Protein AF-A0A662DNX6-F1 (afdb_monomer_lite)

Radius of gyration: 38.2 Å; chains: 1; bounding box: 108×62×76 Å

pLDDT: mean 73.41, std 22.51, range [30.98, 98.0]

Foldseek 3Di:
DDDDDPPPVVVVVVVVVVVVVVVVVVPPDDDDDDDDDDDDDDDDDDDDDDDDDDDDDDDDDDDDDDDDDDDDDDDDDDDDPPPPPPPVVVVVVVVVVVVVVVVVVVVVPPPPDPPVPDLPCLLVVLLVQLLVLLVVLLVLLDLVLLLLLLQLVQCVVDPVSVVSCPPCVVVVVVNVVSLVSSLVSLVVNLVSPPDPLSNVLSVQLNVLSVQLVVLSNQLSNLSNLLVVLVPDPPRDPVSNVVSVVSNVVSNVSNVVSSVSNVVSSVSSVVSD

Secondary structure (DSSP, 8-state):
-----TTSHHHHHHHHHHHHHHHHSSSS----------PPPP------PPPPPPP--------PPP---------------------HHHHHHHHHHHHHHHHHHHHHT-------PPP-THHHHHHHHHHHHHHHHHHHS-HHHHHHHHHHHHHTTSHHHHHHHHHTHHHHHHHHHHHHHHHHHHHHHHHT-SSHHHHHHHHHHHHHHHHHHHHHHHHHHHHHHHHHHHT-TT--HHHHHHHHHHHHHHHHHHHHHHHHHHHHHHHHHTT-

Structure (mmCIF, N/CA/C/O backbone):
data_AF-A0A662DNX6-F1
#
_entry.id   AF-A0A662DNX6-F1
#
loop_
_atom_site.group_PDB
_atom_site.id
_atom_site.type_symbol
_atom_site.label_atom_id
_atom_site.label_alt_id
_atom_site.label_comp_id
_atom_site.label_asym_id
_atom_site.label_entity_id
_atom_site.label_seq_id
_atom_site.pdbx_PDB_ins_code
_atom_site.Cartn_x
_atom_site.Cartn_y
_atom_site.Cartn_z
_atom_site.occupancy
_atom_site.B_iso_or_equiv
_atom_site.auth_seq_id
_atom_site.auth_comp_id
_atom_site.auth_asym_id
_atom_site.auth_atom_id
_atom_site.pdbx_PDB_model_num
ATOM 1 N N . MET A 1 1 ? -51.247 11.953 38.947 1.00 51.44 1 MET A N 1
ATOM 2 C CA . MET A 1 1 ? -50.723 12.991 38.022 1.00 51.44 1 MET A CA 1
ATOM 3 C C . MET A 1 1 ? -49.298 13.292 38.471 1.00 51.44 1 MET A C 1
ATOM 5 O O . MET A 1 1 ? -49.165 13.478 39.673 1.00 51.44 1 MET A O 1
ATOM 9 N N . PRO A 1 2 ? -48.249 13.224 37.620 1.00 49.12 2 PRO A N 1
ATOM 10 C CA . PRO A 1 2 ? -48.164 13.869 36.304 1.00 49.12 2 PRO A CA 1
ATOM 11 C C . PRO A 1 2 ? -47.638 12.978 35.151 1.00 49.12 2 PRO A C 1
ATOM 13 O O . PRO A 1 2 ? -46.884 12.035 35.355 1.00 49.12 2 PRO A O 1
ATOM 16 N N . ALA A 1 3 ? -48.004 13.343 33.919 1.00 50.94 3 ALA A N 1
ATOM 17 C CA . ALA A 1 3 ? -47.359 12.918 32.678 1.00 50.94 3 ALA A CA 1
ATOM 18 C C . ALA A 1 3 ? -47.487 14.058 31.658 1.00 50.94 3 ALA A C 1
ATOM 20 O O . ALA A 1 3 ? -48.606 14.445 31.328 1.00 50.94 3 ALA A O 1
ATOM 21 N N . LYS A 1 4 ? -46.359 14.606 31.186 1.00 52.88 4 LYS A N 1
ATOM 22 C CA . LYS A 1 4 ? -46.223 15.392 29.941 1.00 52.88 4 LYS A CA 1
ATOM 23 C C . LYS A 1 4 ? -44.755 15.803 29.779 1.00 52.88 4 LYS A C 1
ATOM 25 O O . LYS A 1 4 ? -44.345 16.800 30.347 1.00 52.88 4 LYS A O 1
ATOM 30 N N . ASN A 1 5 ? -43.973 15.021 29.029 1.00 52.16 5 ASN A N 1
ATOM 31 C CA . ASN A 1 5 ? -42.742 15.522 28.385 1.00 52.16 5 ASN A CA 1
ATOM 32 C C . ASN A 1 5 ? -42.261 14.715 27.158 1.00 52.16 5 ASN A C 1
ATOM 34 O O . ASN A 1 5 ? -41.344 15.144 26.473 1.00 52.16 5 ASN A O 1
ATOM 38 N N . GLY A 1 6 ? -42.908 13.605 26.782 1.00 50.38 6 GLY A N 1
ATOM 39 C CA . GLY A 1 6 ? -42.425 12.745 25.686 1.00 50.38 6 GLY A CA 1
ATOM 40 C C . GLY A 1 6 ? -42.744 13.183 24.247 1.00 50.38 6 GLY A C 1
ATOM 41 O O . GLY A 1 6 ? -42.459 12.432 23.322 1.00 50.38 6 GLY A O 1
ATOM 42 N N . ARG A 1 7 ? -43.374 14.346 24.011 1.00 49.16 7 ARG A N 1
ATOM 43 C CA . ARG A 1 7 ? -43.875 14.706 22.662 1.00 49.16 7 ARG A CA 1
ATOM 44 C C . ARG A 1 7 ? -42.950 15.632 21.860 1.00 49.16 7 ARG A C 1
ATOM 46 O O . ARG A 1 7 ? -43.091 15.706 20.643 1.00 49.16 7 ARG A O 1
ATOM 53 N N . ASN A 1 8 ? -41.989 16.293 22.507 1.00 47.78 8 ASN A N 1
ATOM 54 C CA . ASN A 1 8 ? -41.118 17.263 21.833 1.00 47.78 8 ASN A CA 1
ATOM 55 C C . ASN A 1 8 ? -39.841 16.631 21.252 1.00 47.78 8 ASN A C 1
ATOM 57 O O . ASN A 1 8 ? -39.354 17.093 20.223 1.00 47.78 8 ASN A O 1
ATOM 61 N N . GLU A 1 9 ? -39.346 15.526 21.815 1.00 47.78 9 GLU A N 1
ATOM 62 C CA . GLU A 1 9 ? -38.113 14.883 21.326 1.00 47.78 9 GLU A CA 1
ATOM 63 C C . GLU A 1 9 ? -38.289 14.150 19.988 1.00 47.78 9 GLU A C 1
ATOM 65 O O . GLU A 1 9 ? -37.361 14.090 19.181 1.00 47.78 9 GLU A O 1
ATOM 70 N N . MET A 1 10 ? -39.492 13.646 19.698 1.00 51.62 10 MET A N 1
ATOM 71 C CA . MET A 1 10 ? -39.753 12.922 18.448 1.00 51.62 10 MET A CA 1
ATOM 72 C C . MET A 1 10 ? -39.789 13.842 17.218 1.00 51.62 10 MET A C 1
ATOM 74 O O . MET A 1 10 ? -39.441 13.413 16.120 1.00 51.62 10 MET A O 1
ATOM 78 N N . ARG A 1 11 ? -40.142 15.125 17.384 1.00 50.12 11 ARG A N 1
ATOM 79 C CA . ARG A 1 11 ? -40.195 16.084 16.266 1.00 50.12 11 ARG A CA 1
ATOM 80 C C . ARG A 1 11 ? -38.812 16.583 15.839 1.00 50.12 11 ARG A C 1
ATOM 82 O O . ARG A 1 11 ? -38.597 16.806 14.653 1.00 50.12 11 ARG A O 1
ATOM 89 N N . ILE A 1 12 ? -37.862 16.679 16.770 1.00 51.66 12 ILE A N 1
ATOM 90 C CA . ILE A 1 12 ? -36.491 17.131 16.479 1.00 51.66 12 ILE A CA 1
ATOM 91 C C . ILE A 1 12 ? -35.714 16.050 15.711 1.00 51.66 12 ILE A C 1
ATOM 93 O O . ILE A 1 12 ? -34.979 16.360 14.776 1.00 51.66 12 ILE A O 1
ATOM 97 N N . ARG A 1 13 ? -35.938 14.766 16.027 1.00 49.72 13 ARG A N 1
ATOM 98 C CA . ARG A 1 13 ? -35.284 13.650 15.322 1.00 49.72 13 ARG A CA 1
ATOM 99 C C . ARG A 1 13 ? -35.817 13.441 13.902 1.00 49.72 13 ARG A C 1
ATOM 101 O O . ARG A 1 13 ? -35.035 13.123 13.015 1.00 49.72 13 ARG A O 1
ATOM 108 N N . ALA A 1 14 ? -37.108 13.684 13.667 1.00 48.62 14 ALA A N 1
ATOM 109 C CA . ALA A 1 14 ? -37.684 13.599 12.325 1.00 48.62 14 ALA A CA 1
ATOM 110 C C . ALA A 1 14 ? -37.188 14.724 11.396 1.00 48.62 14 ALA A C 1
ATOM 112 O O . ALA A 1 14 ? -36.954 14.480 10.220 1.00 48.62 14 ALA A O 1
ATOM 113 N N . MET A 1 15 ? -36.961 15.936 11.918 1.00 43.56 15 MET A N 1
ATOM 114 C CA . MET A 1 15 ? -36.517 17.077 11.105 1.00 43.56 15 MET A CA 1
ATOM 115 C C . MET A 1 15 ? -35.027 16.994 10.712 1.00 43.56 15 MET A C 1
ATOM 117 O O . MET A 1 15 ? -34.660 17.424 9.621 1.00 43.56 15 MET A O 1
ATOM 121 N N . ALA A 1 16 ? -34.177 16.385 11.549 1.00 46.56 16 ALA A N 1
ATOM 122 C CA . ALA A 1 16 ? -32.751 16.197 11.251 1.00 46.56 16 ALA A CA 1
ATOM 123 C C . ALA A 1 16 ? -32.493 15.168 10.132 1.00 46.56 16 ALA A C 1
ATOM 125 O O . ALA A 1 16 ? -31.553 15.322 9.353 1.00 46.56 16 ALA A O 1
ATOM 126 N N . ILE A 1 17 ? -33.349 14.148 10.009 1.00 52.16 17 ILE A N 1
ATOM 127 C CA . ILE A 1 17 ? -33.222 13.106 8.977 1.00 52.16 17 ILE A CA 1
ATOM 128 C C . ILE A 1 17 ? -33.604 13.658 7.592 1.00 52.16 17 ILE A C 1
ATOM 130 O O . ILE A 1 17 ? -32.967 13.320 6.596 1.00 52.16 17 ILE A O 1
ATOM 134 N N . THR A 1 18 ? -34.566 14.581 7.517 1.00 46.00 18 THR A N 1
ATOM 135 C CA . THR A 1 18 ? -34.990 15.184 6.243 1.00 46.00 18 THR A CA 1
ATOM 136 C C . THR A 1 18 ? -33.967 16.183 5.687 1.00 46.00 18 THR A C 1
ATOM 138 O O . THR A 1 18 ? -33.776 16.244 4.475 1.00 46.00 18 THR A O 1
ATOM 141 N N . VAL A 1 19 ? -33.249 16.925 6.541 1.00 48.97 19 VAL A N 1
ATOM 142 C CA . VAL A 1 19 ? -32.205 17.873 6.091 1.00 48.97 19 VAL A CA 1
ATOM 143 C C . VAL A 1 19 ? -30.960 17.141 5.567 1.00 48.97 19 VAL A C 1
ATOM 145 O O . VAL A 1 19 ? -30.361 17.580 4.587 1.00 48.97 19 VAL A O 1
ATOM 148 N N . ALA A 1 20 ? -30.612 15.985 6.142 1.00 47.19 20 ALA A N 1
ATOM 149 C CA . ALA A 1 20 ? -29.501 15.163 5.656 1.00 47.19 20 ALA A CA 1
ATOM 150 C C . ALA A 1 20 ? -29.798 14.493 4.297 1.00 47.19 20 ALA A C 1
ATOM 152 O O . ALA A 1 20 ? -28.897 14.357 3.474 1.00 47.19 20 ALA A O 1
ATOM 153 N N . GLY A 1 21 ? -31.060 14.130 4.028 1.00 42.94 21 GLY A N 1
ATOM 154 C CA . GLY A 1 21 ? -31.471 13.547 2.744 1.00 42.94 21 GLY A CA 1
ATOM 155 C C . GLY A 1 21 ? -31.465 14.542 1.577 1.00 42.94 21 GLY A C 1
ATOM 156 O O . GLY A 1 21 ? -31.108 14.176 0.461 1.00 42.94 21 GLY A O 1
ATOM 157 N N . VAL A 1 22 ? -31.792 15.814 1.832 1.00 45.97 22 VAL A N 1
ATOM 158 C CA . VAL A 1 22 ? -31.799 16.862 0.792 1.00 45.97 22 VAL A CA 1
ATOM 159 C C . VAL A 1 22 ? -30.379 17.334 0.445 1.00 45.97 22 VAL A C 1
ATOM 161 O O . VAL A 1 22 ? -30.118 17.651 -0.713 1.00 45.97 22 VAL A O 1
ATOM 164 N N . LEU A 1 23 ? -29.427 17.299 1.388 1.00 42.59 23 LEU A N 1
ATOM 165 C CA . LEU A 1 23 ? -28.022 17.623 1.092 1.00 42.59 23 LEU A CA 1
ATOM 166 C C . LEU A 1 23 ? -27.292 16.538 0.279 1.00 42.59 23 LEU A C 1
ATOM 168 O O . LEU A 1 23 ? -26.322 16.850 -0.406 1.00 42.59 23 LEU A O 1
ATOM 172 N N . LEU A 1 24 ? -27.754 15.284 0.324 1.00 42.56 24 LEU A N 1
ATOM 173 C CA . LEU A 1 24 ? -27.143 14.160 -0.402 1.00 42.56 24 LEU A CA 1
ATOM 174 C C . LEU A 1 24 ? -27.648 14.013 -1.847 1.00 42.56 24 LEU A C 1
ATOM 176 O O . LEU A 1 24 ? -26.982 13.382 -2.660 1.00 42.56 24 LEU A O 1
ATOM 180 N N . LEU A 1 25 ? -28.780 14.634 -2.188 1.00 43.69 25 LEU A N 1
ATOM 181 C CA . LEU A 1 25 ? -29.308 14.675 -3.558 1.00 43.69 25 LEU A CA 1
ATOM 182 C C . LEU A 1 25 ? -28.851 15.909 -4.356 1.00 43.69 25 LEU A C 1
ATOM 184 O O . LEU A 1 25 ? -29.067 15.960 -5.561 1.00 43.69 25 LEU A O 1
ATOM 188 N N . ALA A 1 26 ? -28.177 16.873 -3.719 1.00 43.31 26 ALA A N 1
ATOM 189 C CA . ALA A 1 26 ? -27.643 18.069 -4.378 1.00 43.31 26 ALA A CA 1
ATOM 190 C C . ALA A 1 26 ? -26.159 17.954 -4.794 1.00 43.31 26 ALA A C 1
ATOM 192 O O . ALA A 1 26 ? -25.635 18.869 -5.422 1.00 43.31 26 ALA A O 1
ATOM 193 N N . SER A 1 27 ? -25.467 16.852 -4.472 1.00 40.75 27 SER A N 1
ATOM 194 C CA . SER A 1 27 ? -24.043 16.645 -4.809 1.00 40.75 27 SER A CA 1
ATOM 195 C C . SER A 1 27 ? -23.796 15.646 -5.949 1.00 40.75 27 SER A C 1
ATOM 197 O O . SER A 1 27 ? -22.646 15.368 -6.285 1.00 40.75 27 SER A O 1
ATOM 199 N N . CYS A 1 28 ? -24.852 15.134 -6.587 1.00 42.66 28 CYS A N 1
ATOM 200 C CA . CYS A 1 28 ? -24.771 14.300 -7.789 1.00 42.66 28 CYS A CA 1
ATOM 201 C C . CYS A 1 28 ? -25.611 14.907 -8.917 1.00 42.66 28 CYS A C 1
ATOM 203 O O . CYS A 1 28 ? -26.719 14.460 -9.192 1.00 42.66 28 CYS A O 1
ATOM 205 N N . GLY A 1 29 ? -25.071 15.937 -9.569 1.00 36.81 29 GLY A N 1
ATOM 206 C CA . GLY A 1 29 ? -25.624 16.453 -10.819 1.00 36.81 29 GLY A CA 1
ATOM 207 C C . GLY A 1 29 ? -25.192 17.879 -11.129 1.00 36.81 29 GLY A C 1
ATOM 208 O O . GLY A 1 29 ? -25.841 18.809 -10.674 1.00 36.81 29 GLY A O 1
ATOM 209 N N . LEU A 1 30 ? -24.104 18.031 -11.888 1.00 36.22 30 LEU A N 1
ATOM 210 C CA . LEU A 1 30 ? -24.014 18.835 -13.120 1.00 36.22 30 LEU A CA 1
ATOM 211 C C . LEU A 1 30 ? -22.550 18.834 -13.585 1.00 36.22 30 LEU A C 1
ATOM 213 O O . LEU A 1 30 ? -21.688 19.473 -12.987 1.00 36.22 30 LEU A O 1
ATOM 217 N N . GLY A 1 31 ? -22.282 18.070 -14.640 1.00 35.53 31 GLY A N 1
ATOM 218 C CA . GLY A 1 31 ? -21.145 18.301 -15.516 1.00 35.53 31 GLY A CA 1
ATOM 219 C C . GLY A 1 31 ? -21.649 19.037 -16.752 1.00 35.53 31 GLY A C 1
ATOM 220 O O . GLY A 1 31 ? -22.455 18.479 -17.490 1.00 35.53 31 GLY A O 1
ATOM 221 N N . ASP A 1 32 ? -21.159 20.255 -16.957 1.00 34.97 32 ASP A N 1
ATOM 222 C CA . ASP A 1 32 ? -20.961 20.853 -18.279 1.00 34.97 32 ASP A CA 1
ATOM 223 C C . ASP A 1 32 ? -19.507 20.478 -18.643 1.00 34.97 32 ASP A C 1
ATOM 225 O O . ASP A 1 32 ? -18.598 20.703 -17.850 1.00 34.97 32 ASP A O 1
ATOM 229 N N . GLY A 1 33 ? -19.185 19.740 -19.701 1.00 34.56 33 GLY A N 1
ATOM 230 C CA . GLY A 1 33 ? -19.600 19.956 -21.074 1.00 34.56 33 GLY A CA 1
ATOM 231 C C . GLY A 1 33 ? -18.440 20.634 -21.803 1.00 34.56 33 GLY A C 1
ATOM 232 O O . GLY A 1 33 ? -18.436 21.852 -21.887 1.00 34.56 33 GLY A O 1
ATOM 233 N N . ASP A 1 34 ? -17.468 19.870 -22.317 1.00 30.98 34 ASP A N 1
ATOM 234 C CA . ASP A 1 34 ? -16.846 20.218 -23.600 1.00 30.98 34 ASP A CA 1
ATOM 235 C C . ASP A 1 34 ? -16.187 19.004 -24.270 1.00 30.98 34 ASP A C 1
ATOM 237 O O . ASP A 1 34 ? -15.620 18.125 -23.617 1.00 30.98 34 ASP A O 1
ATOM 241 N N . GLY A 1 35 ? -16.377 18.919 -25.582 1.00 34.28 35 GLY A N 1
ATOM 242 C CA . GLY A 1 35 ? -16.243 17.703 -26.366 1.00 34.28 35 GLY A CA 1
ATOM 243 C C . GLY A 1 35 ? -14.854 17.437 -26.937 1.00 34.28 35 GLY A C 1
ATOM 244 O O . GLY A 1 35 ? -14.036 18.328 -27.138 1.00 34.28 35 GLY A O 1
ATOM 245 N N . THR A 1 36 ? -14.628 16.174 -27.298 1.00 31.31 36 THR A N 1
ATOM 246 C CA . THR A 1 36 ? -14.001 15.789 -28.575 1.00 31.31 36 THR A CA 1
ATOM 247 C C . THR A 1 36 ? -14.167 14.283 -28.788 1.00 31.31 36 THR A C 1
ATOM 249 O O . THR A 1 36 ? -13.728 13.465 -27.985 1.00 31.31 36 THR A O 1
ATOM 252 N N . LEU A 1 37 ? -14.849 13.920 -29.877 1.00 40.16 37 LEU A N 1
ATOM 253 C CA . LEU A 1 37 ? -14.987 12.548 -30.370 1.00 40.16 37 LEU A CA 1
ATOM 254 C C . LEU A 1 37 ? -13.663 12.068 -30.985 1.00 40.16 37 LEU A C 1
ATOM 256 O O . LEU A 1 37 ? -13.057 12.817 -31.753 1.00 40.16 37 LEU A O 1
ATOM 260 N N . PRO A 1 38 ? -13.312 10.785 -30.814 1.00 37.91 38 PRO A N 1
ATOM 261 C CA . PRO A 1 38 ? -12.643 10.047 -31.870 1.00 37.91 38 PRO A CA 1
ATOM 262 C C . PRO A 1 38 ? -13.543 8.918 -32.386 1.00 37.91 38 PRO A C 1
ATOM 264 O O . PRO A 1 38 ? -14.034 8.070 -31.644 1.00 37.91 38 PRO A O 1
ATOM 267 N N . SER A 1 39 ? -13.748 8.939 -33.699 1.00 39.75 39 SER A N 1
ATOM 268 C CA . SER A 1 39 ? -14.366 7.896 -34.513 1.00 39.75 39 SER A CA 1
ATOM 269 C C . SER A 1 39 ? -13.700 6.531 -34.311 1.00 39.75 39 SER A C 1
ATOM 271 O O . SER A 1 39 ? -12.488 6.407 -34.501 1.00 39.75 39 SER A O 1
ATOM 273 N N . LEU A 1 40 ? -14.498 5.506 -34.001 1.00 37.03 40 LEU A N 1
ATOM 274 C CA . LEU A 1 40 ? -14.102 4.096 -34.068 1.00 37.03 40 LEU A CA 1
ATOM 275 C C . LEU A 1 40 ? -14.536 3.486 -35.413 1.00 37.03 40 LEU A C 1
ATOM 277 O O . LEU A 1 40 ? -15.647 3.773 -35.865 1.00 37.03 40 LEU A O 1
ATOM 281 N N . PRO A 1 41 ? -13.692 2.651 -36.045 1.00 43.56 41 PRO A N 1
ATOM 282 C CA . PRO A 1 41 ? -14.038 1.950 -37.271 1.00 43.56 41 PRO A CA 1
ATOM 283 C C . PRO A 1 41 ? -14.923 0.725 -37.004 1.00 43.56 41 PRO A C 1
ATOM 285 O O . PRO A 1 41 ? -14.857 0.086 -35.954 1.00 43.56 41 PRO A O 1
ATOM 288 N N . GLU A 1 42 ? -15.739 0.423 -38.010 1.00 41.94 42 GLU A N 1
ATOM 289 C CA . GLU A 1 42 ? -16.619 -0.735 -38.145 1.00 41.94 42 GLU A CA 1
ATOM 290 C C . GLU A 1 42 ? -15.877 -2.073 -38.002 1.00 41.94 42 GLU A C 1
ATOM 292 O O . GLU A 1 42 ? -14.757 -2.234 -38.491 1.00 41.94 42 GLU A O 1
ATOM 297 N N . GLY A 1 43 ? -16.548 -3.078 -37.431 1.00 32.53 43 GLY A N 1
ATOM 298 C CA . GLY A 1 43 ? -16.124 -4.464 -37.616 1.00 32.53 43 GLY A CA 1
ATOM 299 C C . GLY A 1 43 ? -16.757 -5.484 -36.674 1.00 32.53 43 GLY A C 1
ATOM 300 O O . GLY A 1 43 ? -16.350 -5.601 -35.526 1.00 32.53 43 GLY A O 1
ATOM 301 N N . GLY A 1 44 ? -17.660 -6.304 -37.218 1.00 33.81 44 GLY A N 1
ATOM 302 C CA . GLY A 1 44 ? -17.754 -7.721 -36.847 1.00 33.81 44 GLY A CA 1
ATOM 303 C C . GLY A 1 44 ? -18.743 -8.094 -35.744 1.00 33.81 44 GLY A C 1
ATOM 304 O O . GLY A 1 44 ? -18.383 -8.268 -34.587 1.00 33.81 44 GLY A O 1
ATOM 305 N N . ILE A 1 45 ? -19.988 -8.332 -36.148 1.00 35.91 45 ILE A N 1
ATOM 306 C CA . ILE A 1 45 ? -20.991 -9.089 -35.393 1.00 35.91 45 ILE A CA 1
ATOM 307 C C . ILE A 1 45 ? -20.642 -10.583 -35.458 1.00 35.91 45 ILE A C 1
ATOM 309 O O . ILE A 1 45 ? -20.609 -11.158 -36.544 1.00 35.91 45 ILE A O 1
ATOM 313 N N . THR A 1 46 ? -20.464 -11.224 -34.304 1.00 37.53 46 THR A N 1
ATOM 314 C CA . THR A 1 46 ? -20.657 -12.674 -34.150 1.00 37.53 46 THR A CA 1
ATOM 315 C C . THR A 1 46 ? -21.587 -12.930 -32.975 1.00 37.53 46 THR A C 1
ATOM 317 O O . THR A 1 46 ? -21.243 -12.716 -31.815 1.00 37.53 46 THR A O 1
ATOM 320 N N . THR A 1 47 ? -22.792 -13.351 -33.341 1.00 40.44 47 THR A N 1
ATOM 321 C CA . THR A 1 47 ? -23.886 -13.846 -32.511 1.00 40.44 47 THR A CA 1
ATOM 322 C C . THR A 1 47 ? -23.482 -15.135 -31.796 1.00 40.44 47 THR A C 1
ATOM 324 O O . THR A 1 47 ? -23.117 -16.104 -32.458 1.00 40.44 47 THR A O 1
ATOM 327 N N . THR A 1 48 ? -23.633 -15.184 -30.471 1.00 39.94 48 THR A N 1
ATOM 328 C CA . THR A 1 48 ? -23.658 -16.446 -29.714 1.00 39.94 48 THR A CA 1
ATOM 329 C C . THR A 1 48 ? -25.046 -16.608 -29.108 1.00 39.94 48 THR A C 1
ATOM 331 O O . THR A 1 48 ? -25.497 -15.771 -28.329 1.00 39.94 48 THR A O 1
ATOM 334 N N . ALA A 1 49 ? -25.727 -17.666 -29.544 1.00 39.41 49 ALA A N 1
ATOM 335 C CA . ALA A 1 49 ? -27.091 -18.024 -29.189 1.00 39.41 49 ALA A CA 1
ATOM 336 C C . ALA A 1 49 ? -27.224 -18.456 -27.718 1.00 39.41 49 ALA A C 1
ATOM 338 O O . ALA A 1 49 ? -26.349 -19.132 -27.174 1.00 39.41 49 ALA A O 1
ATOM 339 N N . ALA A 1 50 ? -28.347 -18.081 -27.103 1.00 40.44 50 ALA A N 1
ATOM 340 C CA . ALA A 1 50 ? -28.834 -18.641 -25.847 1.00 40.44 50 ALA A CA 1
ATOM 341 C C . ALA A 1 50 ? -29.564 -19.973 -26.123 1.00 40.44 50 ALA A C 1
ATOM 343 O O . ALA A 1 50 ? -30.205 -20.079 -27.168 1.00 40.44 50 ALA A O 1
ATOM 344 N N . PRO A 1 51 ? -29.485 -20.979 -25.233 1.00 48.53 51 PRO A N 1
ATOM 345 C CA . PRO A 1 51 ? -30.218 -22.227 -25.408 1.00 48.53 51 PRO A CA 1
ATOM 346 C C . PRO A 1 51 ? -31.695 -22.097 -25.008 1.00 48.53 51 PRO A C 1
ATOM 348 O O . PRO A 1 51 ? -32.042 -21.423 -24.036 1.00 48.53 51 PRO A O 1
ATOM 351 N N . ASP A 1 52 ? -32.519 -22.785 -25.796 1.00 40.78 52 ASP A N 1
ATOM 352 C CA . ASP A 1 52 ? -33.979 -22.821 -25.809 1.00 40.78 52 ASP A CA 1
ATOM 353 C C . ASP A 1 52 ? -34.639 -23.276 -24.496 1.00 40.78 52 ASP A C 1
ATOM 355 O O . ASP A 1 52 ? -34.175 -24.189 -23.807 1.00 40.78 52 ASP A O 1
ATOM 359 N N . ALA A 1 53 ? -35.792 -22.671 -24.206 1.00 46.56 53 ALA A N 1
ATOM 360 C CA . ALA A 1 53 ? -36.785 -23.179 -23.266 1.00 46.56 53 ALA A CA 1
ATOM 361 C C . ALA A 1 53 ? -37.719 -24.176 -23.980 1.00 46.56 53 ALA A C 1
ATOM 363 O O . ALA A 1 53 ? -38.116 -23.910 -25.116 1.00 46.56 53 ALA A O 1
ATOM 364 N N . PRO A 1 54 ? -38.128 -25.287 -23.344 1.00 57.69 54 PRO A N 1
ATOM 365 C CA . PRO A 1 54 ? -39.229 -26.087 -23.853 1.00 57.69 54 PRO A CA 1
ATOM 366 C C . PRO A 1 54 ? -40.573 -25.499 -23.408 1.00 57.69 54 PRO A C 1
ATOM 368 O O . PRO A 1 54 ? -40.833 -25.317 -22.218 1.00 57.69 54 PRO A O 1
ATOM 371 N N . ASP A 1 55 ? -41.405 -25.225 -24.406 1.00 47.81 55 ASP A N 1
ATOM 372 C CA . ASP A 1 55 ? -42.821 -24.886 -24.294 1.00 47.81 55 ASP A CA 1
ATOM 373 C C . ASP A 1 55 ? -43.689 -26.154 -24.422 1.00 47.81 55 ASP A C 1
ATOM 375 O O . ASP A 1 55 ? -43.206 -27.182 -24.904 1.00 47.81 55 ASP A O 1
ATOM 379 N N . THR A 1 56 ? -44.983 -26.012 -24.104 1.00 45.84 56 THR A N 1
ATOM 380 C CA . THR A 1 56 ? -46.137 -26.941 -24.266 1.00 45.84 56 THR A CA 1
ATOM 381 C C . THR A 1 56 ? -46.462 -27.846 -23.058 1.00 45.84 56 THR A C 1
ATOM 383 O O . THR A 1 56 ? -45.609 -28.605 -22.612 1.00 45.84 56 THR A O 1
ATOM 386 N N . THR A 1 57 ? -47.610 -27.744 -22.356 1.00 46.41 57 THR A N 1
ATOM 387 C CA . THR A 1 57 ? -49.058 -27.914 -22.706 1.00 46.41 57 THR A CA 1
ATOM 388 C C . THR A 1 57 ? -49.573 -28.989 -21.708 1.00 46.41 57 THR A C 1
ATOM 390 O O . THR A 1 57 ? -48.864 -29.959 -21.472 1.00 46.41 57 THR A O 1
ATOM 393 N N . ASP A 1 58 ? -50.609 -28.828 -20.875 1.00 41.25 58 ASP A N 1
ATOM 394 C CA . ASP A 1 58 ? -52.051 -28.747 -21.153 1.00 41.25 58 ASP A CA 1
ATOM 395 C C . ASP A 1 58 ? -52.827 -28.317 -19.882 1.00 41.25 58 ASP A C 1
ATOM 397 O O . ASP A 1 58 ? -52.431 -28.630 -18.755 1.00 41.25 58 ASP A O 1
ATOM 401 N N . ALA A 1 59 ? -53.975 -27.663 -20.079 1.00 47.28 59 ALA A N 1
ATOM 402 C CA . ALA A 1 59 ? -55.041 -27.502 -19.083 1.00 47.28 59 ALA A CA 1
ATOM 403 C C . ALA A 1 59 ? -55.991 -28.719 -19.111 1.00 47.28 59 ALA A C 1
ATOM 405 O O . ALA A 1 59 ? -56.051 -29.417 -20.123 1.00 47.28 59 ALA A O 1
ATOM 406 N N . PRO A 1 60 ? -56.795 -28.946 -18.054 1.00 53.94 60 PRO A N 1
ATOM 407 C CA . PRO A 1 60 ? -58.225 -29.020 -18.358 1.00 53.94 60 PRO A CA 1
ATOM 408 C C . PRO A 1 60 ? -59.166 -28.402 -17.309 1.00 53.94 60 PRO A C 1
ATOM 410 O O . PRO A 1 60 ? -58.990 -28.523 -16.099 1.00 53.94 60 PRO A O 1
ATOM 413 N N . ASP A 1 61 ? -60.178 -27.759 -17.884 1.00 42.38 61 ASP A N 1
ATOM 414 C CA . ASP A 1 61 ? -61.611 -27.733 -17.592 1.00 42.38 61 ASP A CA 1
ATOM 415 C C . ASP A 1 61 ? -62.183 -27.477 -16.191 1.00 42.38 61 ASP A C 1
ATOM 417 O O . ASP A 1 61 ? -62.036 -28.201 -15.209 1.00 42.38 61 ASP A O 1
ATOM 421 N N . THR A 1 62 ? -63.007 -26.432 -16.209 1.00 51.88 62 THR A N 1
ATOM 422 C CA . THR A 1 62 ? -64.075 -26.074 -15.284 1.00 51.88 62 THR A CA 1
ATOM 423 C C . THR A 1 62 ? -65.177 -27.138 -15.333 1.00 51.88 62 THR A C 1
ATOM 425 O O . THR A 1 62 ? -65.576 -27.563 -16.412 1.00 51.88 62 THR A O 1
ATOM 428 N N . THR A 1 63 ? -65.724 -27.553 -14.188 1.00 53.75 63 THR A N 1
ATOM 429 C CA . THR A 1 63 ? -66.984 -28.314 -14.153 1.00 53.75 63 THR A CA 1
ATOM 430 C C . THR A 1 63 ? -67.965 -27.646 -13.200 1.00 53.75 63 THR A C 1
ATOM 432 O O . THR A 1 63 ? -67.678 -27.408 -12.028 1.00 53.75 63 THR A O 1
ATOM 435 N N . GLU A 1 64 ? -69.099 -27.301 -13.794 1.00 49.50 64 GLU A N 1
ATOM 436 C CA . GLU A 1 64 ? -70.261 -26.601 -13.268 1.00 49.50 64 GLU A CA 1
ATOM 437 C C . GLU A 1 64 ? -71.165 -27.536 -12.439 1.00 49.50 64 GLU A C 1
ATOM 439 O O . GLU A 1 64 ? -71.075 -28.762 -12.519 1.00 49.50 64 GLU A O 1
ATOM 444 N N . ALA A 1 65 ? -72.030 -26.934 -11.622 1.00 46.44 65 ALA A N 1
ATOM 445 C CA . ALA A 1 65 ? -72.932 -27.591 -10.677 1.00 46.44 65 ALA A CA 1
ATOM 446 C C . ALA A 1 65 ? -74.081 -28.380 -11.346 1.00 46.44 65 ALA A C 1
ATOM 448 O O . ALA A 1 65 ? -74.531 -27.998 -12.426 1.00 46.44 65 ALA A O 1
ATOM 449 N N . PRO A 1 66 ? -74.668 -29.391 -10.671 1.00 54.78 66 PRO A N 1
ATOM 450 C CA . PRO A 1 66 ? -75.987 -29.913 -11.019 1.00 54.78 66 PRO A CA 1
ATOM 451 C C . PRO A 1 66 ? -77.153 -29.245 -10.236 1.00 54.78 66 PRO A C 1
ATOM 453 O O . PRO A 1 66 ? -76.947 -28.757 -9.122 1.00 54.78 66 PRO A O 1
ATOM 456 N N . PRO A 1 67 ? -78.377 -29.238 -10.815 1.00 53.41 67 PRO A N 1
ATOM 457 C CA . PRO A 1 67 ? -79.590 -28.543 -10.339 1.00 53.41 67 PRO A CA 1
ATOM 458 C C . PRO A 1 67 ? -80.412 -29.362 -9.300 1.00 53.41 67 PRO A C 1
ATOM 460 O O . PRO A 1 67 ? -80.020 -30.486 -8.979 1.00 53.41 67 PRO A O 1
ATOM 463 N N . PRO A 1 68 ? -81.532 -28.831 -8.740 1.00 62.91 68 PRO A N 1
ATOM 464 C CA . PRO A 1 68 ? -82.212 -29.407 -7.577 1.00 62.91 68 PRO A CA 1
ATOM 465 C C . PRO A 1 68 ? -83.230 -30.487 -7.969 1.00 62.91 68 PRO A C 1
ATOM 467 O O . PRO A 1 68 ? -83.776 -30.462 -9.071 1.00 62.91 68 PRO A O 1
ATOM 470 N N . SER A 1 69 ? -83.539 -31.400 -7.044 1.00 44.78 69 SER A N 1
ATOM 471 C CA . SER A 1 69 ? -84.704 -32.280 -7.164 1.00 44.78 69 SER A CA 1
ATOM 472 C C . SER A 1 69 ? -85.258 -32.659 -5.787 1.00 44.78 69 SER A C 1
ATOM 474 O O . SER A 1 69 ? -84.501 -32.953 -4.864 1.00 44.78 69 SER A O 1
ATOM 476 N N . ASP A 1 70 ? -86.586 -32.602 -5.693 1.00 46.16 70 ASP A N 1
ATOM 477 C CA . ASP A 1 70 ? -87.422 -32.695 -4.495 1.00 46.16 70 ASP A CA 1
ATOM 478 C C . ASP A 1 70 ? -87.430 -34.054 -3.763 1.00 46.16 70 ASP A C 1
ATOM 480 O O . ASP A 1 70 ? -87.013 -35.089 -4.283 1.00 46.16 70 ASP A O 1
ATOM 484 N N . ALA A 1 71 ? -87.954 -33.977 -2.533 1.00 46.94 71 ALA A N 1
ATOM 485 C CA . ALA A 1 71 ? -88.076 -34.967 -1.458 1.00 46.94 71 ALA A CA 1
ATOM 486 C C . ALA A 1 71 ? -88.705 -36.334 -1.815 1.00 46.94 71 ALA A C 1
ATOM 488 O O . ALA A 1 71 ? -89.389 -36.494 -2.828 1.00 46.94 71 ALA A O 1
ATOM 489 N N . PRO A 1 72 ? -88.597 -37.298 -0.879 1.00 48.59 72 PRO A N 1
ATOM 490 C CA . PRO A 1 72 ? -89.828 -37.684 -0.186 1.00 48.59 72 PRO A CA 1
ATOM 491 C C . PRO A 1 72 ? -89.700 -37.842 1.341 1.00 48.59 72 PRO A C 1
ATOM 493 O O . PRO A 1 72 ? -88.624 -38.044 1.898 1.00 48.59 72 PRO A O 1
ATOM 496 N N . ASP A 1 73 ? -90.870 -37.748 1.974 1.00 45.78 73 ASP A N 1
ATOM 497 C CA . ASP A 1 73 ? -91.214 -38.028 3.371 1.00 45.78 73 ASP A CA 1
ATOM 498 C C . ASP A 1 73 ? -90.573 -39.296 3.971 1.00 45.78 73 ASP A C 1
ATOM 500 O O . ASP A 1 73 ? -90.522 -40.343 3.324 1.00 45.78 73 ASP A O 1
ATOM 504 N N . SER A 1 74 ? -90.255 -39.238 5.274 1.00 39.97 74 SER A N 1
ATOM 505 C CA . SER A 1 74 ? -90.938 -40.023 6.326 1.00 39.97 74 SER A CA 1
ATOM 506 C C . SER A 1 74 ? -90.023 -40.459 7.489 1.00 39.97 74 SER A C 1
ATOM 508 O O . SER A 1 74 ? -89.026 -41.155 7.317 1.00 39.97 74 SER A O 1
ATOM 510 N N . THR A 1 75 ? -90.517 -40.163 8.697 1.00 44.84 75 THR A N 1
ATOM 511 C CA . THR A 1 75 ? -90.355 -40.862 9.994 1.00 44.84 75 THR A CA 1
ATOM 512 C C . THR A 1 75 ? -89.076 -40.732 10.844 1.00 44.84 75 THR A C 1
ATOM 514 O O . THR A 1 75 ? -88.001 -41.222 10.528 1.00 44.84 75 THR A O 1
ATOM 517 N N . VAL A 1 76 ? -89.322 -40.143 12.022 1.00 45.03 76 VAL A N 1
ATOM 518 C CA . VAL A 1 76 ? -88.575 -40.074 13.296 1.00 45.03 76 VAL A CA 1
ATOM 519 C C . VAL A 1 76 ? -88.326 -41.495 13.868 1.00 45.03 76 VAL A C 1
ATOM 521 O O . VAL A 1 76 ? -89.167 -42.373 13.660 1.00 45.03 76 VAL A O 1
ATOM 524 N N . PRO A 1 77 ? -87.215 -41.747 14.596 1.00 47.84 77 PRO A N 1
ATOM 525 C CA . PRO A 1 77 ? -87.247 -41.630 16.058 1.00 47.84 77 PRO A CA 1
ATOM 526 C C . PRO A 1 77 ? -86.119 -40.759 16.627 1.00 47.84 77 PRO A C 1
ATOM 528 O O . PRO A 1 77 ? -85.038 -40.647 16.063 1.00 47.84 77 PRO A O 1
ATOM 531 N N . ALA A 1 78 ? -86.432 -40.127 17.756 1.00 49.84 78 ALA A N 1
ATOM 532 C CA . ALA A 1 78 ? -85.548 -39.282 18.539 1.00 49.84 78 ALA A CA 1
ATOM 533 C C . ALA A 1 78 ? -84.254 -40.014 18.931 1.00 49.84 78 ALA A C 1
ATOM 535 O O . ALA A 1 78 ? -84.321 -41.083 19.536 1.00 49.84 78 ALA A O 1
ATOM 536 N N . GLU A 1 79 ? -83.106 -39.398 18.653 1.00 44.84 79 GLU A N 1
ATOM 537 C CA . GLU A 1 79 ? -81.873 -39.674 19.386 1.00 44.84 79 GLU A CA 1
ATOM 538 C C . GLU A 1 79 ? -81.613 -38.506 20.333 1.00 44.84 79 GLU A C 1
ATOM 540 O O . GLU A 1 79 ? -81.710 -37.335 19.969 1.00 44.84 79 GLU A O 1
ATOM 545 N N . GLU A 1 80 ? -81.403 -38.867 21.592 1.00 46.03 80 GLU A N 1
ATOM 546 C CA . GLU A 1 80 ? -81.188 -37.979 22.719 1.00 46.03 80 GLU A CA 1
ATOM 547 C C . GLU A 1 80 ? -79.932 -37.129 22.495 1.00 46.03 80 GLU A C 1
ATOM 549 O O . GLU A 1 80 ? -78.817 -37.649 22.421 1.00 46.03 80 GLU A O 1
ATOM 554 N N . ASP A 1 81 ? -80.102 -35.806 22.462 1.00 44.97 81 ASP A N 1
ATOM 555 C CA . ASP A 1 81 ? -79.015 -34.862 22.703 1.00 44.97 81 ASP A CA 1
ATOM 556 C C . ASP A 1 81 ? -78.530 -35.057 24.146 1.00 44.97 81 ASP A C 1
ATOM 558 O O . ASP A 1 81 ? -78.979 -34.402 25.089 1.00 44.97 81 ASP A O 1
ATOM 562 N N . THR A 1 82 ? -77.589 -35.977 24.351 1.00 49.50 82 THR A N 1
ATOM 563 C CA . THR A 1 82 ? -76.713 -35.900 25.518 1.00 49.50 82 THR A CA 1
ATOM 564 C C . THR A 1 82 ? -75.864 -34.645 25.369 1.00 49.50 82 THR A C 1
ATOM 566 O O . THR A 1 82 ? -74.777 -34.674 24.790 1.00 49.50 82 THR A O 1
ATOM 569 N N . GLU A 1 83 ? -76.356 -33.531 25.913 1.00 55.19 83 GLU A N 1
ATOM 570 C CA . GLU A 1 83 ? -75.531 -32.402 26.325 1.00 55.19 83 GLU A CA 1
ATOM 571 C C . GLU A 1 83 ? -74.466 -32.942 27.287 1.00 55.19 83 GLU A C 1
ATOM 573 O O . GLU A 1 83 ? -74.660 -33.020 28.501 1.00 55.19 83 GLU A O 1
ATOM 578 N N . ALA A 1 84 ? -73.324 -33.368 26.745 1.00 57.78 84 ALA A N 1
ATOM 579 C CA . ALA A 1 84 ? -72.146 -33.705 27.521 1.00 57.78 84 ALA A CA 1
ATOM 580 C C . ALA A 1 84 ? -71.623 -32.404 28.139 1.00 57.78 84 ALA A C 1
ATOM 582 O O . ALA A 1 84 ? -70.748 -31.727 27.600 1.00 57.78 84 ALA A O 1
ATOM 583 N N . THR A 1 85 ? -72.219 -32.009 29.263 1.00 64.38 85 THR A N 1
ATOM 584 C CA . THR A 1 85 ? -71.833 -30.827 30.017 1.00 64.38 85 THR A CA 1
ATOM 585 C C . THR A 1 85 ? -70.419 -31.070 30.526 1.00 64.38 85 THR A C 1
ATOM 587 O O . THR A 1 85 ? -70.209 -31.817 31.483 1.00 64.38 85 THR A O 1
ATOM 590 N N . THR A 1 86 ? -69.424 -30.490 29.848 1.00 69.19 86 THR A N 1
ATOM 591 C CA . THR A 1 86 ? -68.025 -30.588 30.275 1.00 69.19 86 THR A CA 1
ATOM 592 C C . THR A 1 86 ? -67.953 -30.191 31.750 1.00 69.19 86 THR A C 1
ATOM 594 O O . THR A 1 86 ? -68.361 -29.074 32.090 1.00 69.19 86 THR A O 1
ATOM 597 N N . PRO A 1 87 ? -67.491 -31.074 32.649 1.00 78.56 87 PRO A N 1
ATOM 598 C CA . PRO A 1 87 ? -67.550 -30.792 34.070 1.00 78.56 87 PRO A CA 1
ATOM 599 C C . PRO A 1 87 ? -66.751 -29.529 34.385 1.00 78.56 87 PRO A C 1
ATOM 601 O O . PRO A 1 87 ? -65.584 -29.416 34.016 1.00 78.56 87 PRO A O 1
ATOM 604 N N . TRP A 1 88 ? -67.349 -28.571 35.088 1.00 81.44 88 TRP A N 1
ATOM 605 C CA . TRP A 1 88 ? -66.721 -27.271 35.364 1.00 81.44 88 TRP A CA 1
ATOM 606 C C . TRP A 1 88 ? -65.368 -27.381 36.099 1.00 81.44 88 TRP A C 1
ATOM 608 O O . TRP A 1 88 ? -64.513 -26.507 35.964 1.00 81.44 88 TRP A O 1
ATOM 618 N N . TRP A 1 89 ? -65.123 -28.477 36.828 1.00 82.75 89 TRP A N 1
ATOM 619 C CA . TRP A 1 89 ? -63.837 -28.745 37.477 1.00 82.75 89 TRP A CA 1
ATOM 620 C C . TRP A 1 89 ? -62.695 -28.983 36.474 1.00 82.75 89 TRP A C 1
ATOM 622 O O . TRP A 1 89 ? -61.548 -28.645 36.764 1.00 82.75 89 TRP A O 1
ATOM 632 N N . LEU A 1 90 ? -62.993 -29.493 35.275 1.00 81.81 90 LEU A N 1
ATOM 633 C CA . LEU A 1 90 ? -62.013 -29.713 34.206 1.00 81.81 90 LEU A CA 1
ATOM 634 C C . LEU A 1 90 ? -61.467 -28.376 33.677 1.00 81.81 90 LEU A C 1
ATOM 636 O O . LEU A 1 90 ? -60.271 -28.261 33.409 1.00 81.81 90 LEU A O 1
ATOM 640 N N . LEU A 1 91 ? -62.304 -27.331 33.636 1.00 79.00 91 LEU A N 1
ATOM 641 C CA . LEU A 1 91 ? -61.873 -25.970 33.293 1.00 79.00 91 LEU A CA 1
ATOM 642 C C . LEU A 1 91 ? -60.882 -25.411 34.322 1.00 79.00 91 LEU A C 1
ATOM 644 O O . LEU A 1 91 ? -59.900 -24.780 33.938 1.00 79.00 91 LEU A O 1
ATOM 648 N N . LEU A 1 92 ? -61.088 -25.684 35.615 1.00 84.00 92 LEU A N 1
ATOM 649 C CA . LEU A 1 92 ? -60.158 -25.256 36.665 1.00 84.00 92 LEU A CA 1
ATOM 650 C C . LEU A 1 92 ? -58.804 -25.967 36.567 1.00 84.00 92 LEU A C 1
ATOM 652 O O . LEU A 1 92 ? -57.768 -25.334 36.772 1.00 84.00 92 LEU A O 1
ATOM 656 N N . VAL A 1 93 ? -58.794 -27.255 36.208 1.00 86.06 93 VAL A N 1
ATOM 657 C CA . VAL A 1 93 ? -57.552 -28.020 36.006 1.00 86.06 93 VAL A CA 1
ATOM 658 C C . VAL A 1 93 ? -56.768 -27.486 34.806 1.00 86.06 93 VAL A C 1
ATOM 660 O O . VAL A 1 93 ? -55.563 -27.256 34.919 1.00 86.06 93 VAL A O 1
ATOM 663 N N . VAL A 1 94 ? -57.440 -27.228 33.678 1.00 85.81 94 VAL A N 1
ATOM 664 C CA . VAL A 1 94 ? -56.797 -26.678 32.472 1.00 85.81 94 VAL A CA 1
ATOM 665 C C . VAL A 1 94 ? -56.265 -25.267 32.729 1.00 85.81 94 VAL A C 1
ATOM 667 O O . VAL A 1 94 ? -55.117 -24.977 32.393 1.00 85.81 94 VAL A O 1
ATOM 670 N N . LEU A 1 95 ? -57.049 -24.408 33.388 1.00 84.75 95 LEU A N 1
ATOM 671 C CA . LEU A 1 95 ? -56.623 -23.053 33.741 1.00 84.75 95 LEU A CA 1
ATOM 672 C C . LEU A 1 95 ? -55.423 -23.071 34.704 1.00 84.75 95 LEU A C 1
ATOM 674 O O . LEU A 1 95 ? -54.471 -22.314 34.519 1.00 84.75 95 LEU A O 1
ATOM 678 N N . GLY A 1 96 ? -55.434 -23.965 35.697 1.00 87.56 96 GLY A N 1
ATOM 679 C CA . GLY A 1 96 ? -54.332 -24.144 36.642 1.00 87.56 96 GLY A CA 1
ATOM 680 C C . GLY A 1 96 ? -53.045 -24.622 35.965 1.00 87.56 96 GLY A C 1
ATOM 681 O O . GLY A 1 96 ? -51.981 -24.045 36.188 1.00 87.56 96 GLY A O 1
ATOM 682 N N . ALA A 1 97 ? -53.137 -25.621 35.082 1.00 84.62 97 ALA A N 1
ATOM 683 C CA . ALA A 1 97 ? -51.995 -26.109 34.308 1.00 84.62 97 ALA A CA 1
ATOM 684 C C . ALA A 1 97 ? -51.420 -25.021 33.384 1.00 84.62 97 ALA A C 1
ATOM 686 O O . ALA A 1 97 ? -50.200 -24.864 33.286 1.00 84.62 97 ALA A O 1
ATOM 687 N N . PHE A 1 98 ? -52.290 -24.219 32.763 1.00 84.62 98 PHE A N 1
ATOM 688 C CA . PHE A 1 98 ? -51.884 -23.104 31.912 1.00 84.62 98 PHE A CA 1
ATOM 689 C C . PHE A 1 98 ? -51.180 -21.996 32.711 1.00 84.62 98 PHE A C 1
ATOM 691 O O . PHE A 1 98 ? -50.145 -21.483 32.283 1.00 84.62 98 PHE A O 1
ATOM 698 N N . LEU A 1 99 ? -51.668 -21.681 33.916 1.00 88.06 99 LEU A N 1
ATOM 699 C CA . LEU A 1 99 ? -51.040 -20.703 34.808 1.00 88.06 99 LEU A CA 1
ATOM 700 C C . LEU A 1 99 ? -49.640 -21.155 35.254 1.00 88.06 99 LEU A C 1
ATOM 702 O O . LEU A 1 99 ? -48.699 -20.360 35.246 1.00 88.06 99 LEU A O 1
ATOM 706 N N . ILE A 1 100 ? -49.479 -22.440 35.591 1.00 84.88 100 ILE A N 1
ATOM 707 C CA . ILE A 1 100 ? -48.179 -23.020 35.960 1.00 84.88 100 ILE A CA 1
ATOM 708 C C . ILE A 1 100 ? -47.197 -22.932 34.785 1.00 84.88 100 ILE A C 1
ATOM 710 O O . ILE A 1 100 ? -46.037 -22.577 34.991 1.00 84.88 100 ILE A O 1
ATOM 714 N N . LEU A 1 101 ? -47.654 -23.179 33.552 1.00 83.56 101 LEU A N 1
ATOM 715 C CA . LEU A 1 101 ? -46.837 -23.023 32.344 1.00 83.56 101 LEU A CA 1
ATOM 716 C C . LEU A 1 101 ? -46.389 -21.574 32.123 1.00 83.56 101 LEU A C 1
ATOM 718 O O . LEU A 1 101 ? -45.214 -21.347 31.838 1.00 83.56 101 LEU A O 1
ATOM 722 N N . ILE A 1 102 ? -47.276 -20.592 32.314 1.00 82.12 102 ILE A N 1
ATOM 723 C CA . ILE A 1 102 ? -46.925 -19.166 32.214 1.00 82.12 102 ILE A CA 1
ATOM 724 C C . ILE A 1 102 ? -45.884 -18.795 33.274 1.00 82.12 102 ILE A C 1
ATOM 726 O O . ILE A 1 102 ? -44.875 -18.166 32.955 1.00 82.12 102 ILE A O 1
ATOM 730 N N . ILE A 1 103 ? -46.079 -19.221 34.526 1.00 80.88 103 ILE A N 1
ATOM 731 C CA . ILE A 1 103 ? -45.135 -18.952 35.620 1.00 80.88 103 ILE A CA 1
ATOM 732 C C . ILE A 1 103 ? -43.786 -19.627 35.344 1.00 80.88 103 ILE A C 1
ATOM 734 O O . ILE A 1 103 ? -42.738 -19.009 35.544 1.00 80.88 103 ILE A O 1
ATOM 738 N N . ALA A 1 104 ? -43.779 -20.858 34.829 1.00 79.19 104 ALA A N 1
ATOM 739 C CA . ALA A 1 104 ? -42.564 -21.551 34.411 1.00 79.19 104 ALA A CA 1
ATOM 740 C C . ALA A 1 104 ? -41.856 -20.817 33.258 1.00 79.19 104 ALA A C 1
ATOM 742 O O . ALA A 1 104 ? -40.633 -20.701 33.264 1.00 79.19 104 ALA A O 1
ATOM 743 N N . PHE A 1 105 ? -42.600 -20.264 32.299 1.00 75.88 105 PHE A N 1
ATOM 744 C CA . PHE A 1 105 ? -42.032 -19.530 31.168 1.00 75.88 105 PHE A CA 1
ATOM 745 C C . PHE A 1 105 ? -41.441 -18.176 31.593 1.00 75.88 105 PHE A C 1
ATOM 747 O O . PHE A 1 105 ? -40.318 -17.839 31.215 1.00 75.88 105 PHE A O 1
ATOM 754 N N . VAL A 1 106 ? -42.139 -17.436 32.460 1.00 75.62 106 VAL A N 1
ATOM 755 C CA . VAL A 1 106 ? -41.665 -16.154 33.012 1.00 75.62 106 VAL A CA 1
ATOM 756 C C . VAL A 1 106 ? -40.466 -16.361 33.945 1.00 75.62 106 VAL A C 1
ATOM 758 O O . VAL A 1 106 ? -39.482 -15.623 33.867 1.00 75.62 106 VAL A O 1
ATOM 761 N N . SER A 1 107 ? -40.481 -17.402 34.783 1.00 68.38 107 SER A N 1
ATOM 762 C CA . SER A 1 107 ? -39.365 -17.713 35.691 1.00 68.38 107 SER A CA 1
ATOM 763 C C . SER A 1 107 ? -38.129 -18.268 34.972 1.00 68.38 107 SER A C 1
ATOM 765 O O . SER A 1 107 ? -37.005 -18.049 35.430 1.00 68.38 107 SER A O 1
ATOM 767 N N . ARG A 1 108 ? -38.290 -18.905 33.802 1.00 62.59 108 ARG A N 1
ATOM 768 C CA . ARG A 1 108 ? -37.170 -19.347 32.951 1.00 62.59 108 ARG A CA 1
ATOM 769 C C . ARG A 1 108 ? -36.494 -18.189 32.200 1.00 62.59 108 ARG A C 1
ATOM 771 O O . ARG A 1 108 ? -35.351 -18.340 31.774 1.00 62.59 108 ARG A O 1
ATOM 778 N N . GLY A 1 109 ? -37.142 -17.023 32.100 1.00 51.19 109 GLY A N 1
ATOM 779 C CA . GLY A 1 109 ? -36.613 -15.825 31.434 1.00 51.19 109 GLY A CA 1
ATOM 780 C C . GLY A 1 109 ? -35.668 -14.945 32.270 1.00 51.19 109 GLY A C 1
ATOM 781 O O . GLY A 1 109 ? -34.960 -14.114 31.701 1.00 51.19 109 GLY A O 1
ATOM 782 N N . SER A 1 110 ? -35.599 -15.121 33.597 1.00 48.72 110 SER A N 1
ATOM 783 C CA . SER A 1 110 ? -34.885 -14.197 34.501 1.00 48.72 110 SER A CA 1
ATOM 784 C C . SER A 1 110 ? -33.771 -14.867 35.312 1.00 48.72 110 SER A C 1
ATOM 786 O O . SER A 1 110 ? -33.727 -14.832 36.539 1.00 48.72 110 SER A O 1
ATOM 788 N N . LYS A 1 111 ? -32.824 -15.496 34.613 1.00 48.31 111 LYS A N 1
ATOM 789 C CA . LYS A 1 111 ? -31.484 -15.779 35.159 1.00 48.31 111 LYS A CA 1
ATOM 790 C C . LYS A 1 111 ? -30.403 -15.260 34.221 1.00 48.31 111 LYS A C 1
ATOM 792 O O . LYS A 1 111 ? -29.421 -15.941 33.941 1.00 48.31 111 LYS A O 1
ATOM 797 N N . LYS A 1 112 ? -30.555 -14.028 33.734 1.00 45.44 112 LYS A N 1
ATOM 798 C CA . LYS A 1 112 ? -29.398 -13.293 33.226 1.00 45.44 112 LYS A CA 1
ATOM 799 C C . LYS A 1 112 ? -28.620 -12.828 34.449 1.00 45.44 112 LYS A C 1
ATOM 801 O O . LYS A 1 112 ? -28.964 -11.825 35.063 1.00 45.44 112 LYS A O 1
ATOM 806 N N . LYS A 1 113 ? -27.596 -13.602 34.832 1.00 41.19 113 LYS A N 1
ATOM 807 C CA . LYS A 1 113 ? -26.493 -13.068 35.634 1.00 41.19 113 LYS A CA 1
ATOM 808 C C . LYS A 1 113 ? -26.132 -11.728 34.998 1.00 41.19 113 LYS A C 1
ATOM 810 O O . LYS A 1 113 ? -25.782 -11.704 33.818 1.00 41.19 113 LYS A O 1
ATOM 815 N N . ILE A 1 114 ? -26.216 -10.640 35.757 1.00 43.94 114 ILE A N 1
ATOM 816 C CA . ILE A 1 114 ? -25.483 -9.423 35.425 1.00 43.94 114 ILE A CA 1
ATOM 817 C C . ILE A 1 114 ? -24.021 -9.794 35.659 1.00 43.94 114 ILE A C 1
ATOM 819 O O . ILE A 1 114 ? -23.428 -9.527 36.698 1.00 43.94 114 ILE A O 1
ATOM 823 N N . VAL A 1 115 ? -23.462 -10.532 34.703 1.00 42.19 115 VAL A N 1
ATOM 824 C CA . VAL A 1 115 ? -22.048 -10.427 34.421 1.00 42.19 115 VAL A CA 1
ATOM 825 C C . VAL A 1 115 ? -21.932 -8.979 33.986 1.00 42.19 115 VAL A C 1
ATOM 827 O O . VAL A 1 115 ? -22.506 -8.593 32.969 1.00 42.19 115 VAL A O 1
ATOM 830 N N . VAL A 1 116 ? -21.282 -8.158 34.806 1.00 44.28 116 VAL A N 1
ATOM 831 C CA . VAL A 1 116 ? -20.674 -6.926 34.319 1.00 44.28 116 VAL A CA 1
ATOM 832 C C . VAL A 1 116 ? -19.737 -7.399 33.215 1.00 44.28 116 VAL A C 1
ATOM 834 O O . VAL A 1 116 ? -18.634 -7.868 33.491 1.00 44.28 116 VAL A O 1
ATOM 837 N N . ALA A 1 117 ? -20.248 -7.460 31.984 1.00 42.16 117 ALA A N 1
ATOM 838 C CA . ALA A 1 117 ? -19.461 -7.827 30.830 1.00 42.16 117 ALA A CA 1
ATOM 839 C C . ALA A 1 117 ? -18.340 -6.801 30.806 1.00 42.16 117 ALA A C 1
ATOM 841 O O . ALA A 1 117 ? -18.606 -5.597 30.751 1.00 42.16 117 ALA A O 1
ATOM 842 N N . GLN A 1 118 ? -17.098 -7.266 30.939 1.00 47.78 118 GLN A N 1
ATOM 843 C CA . GLN A 1 118 ? -15.974 -6.402 30.634 1.00 47.78 118 GLN A CA 1
ATOM 844 C C . GLN A 1 118 ? -16.248 -5.773 29.261 1.00 47.78 118 GLN A C 1
ATOM 846 O O . GLN A 1 118 ? -16.767 -6.476 28.383 1.00 47.78 118 GLN A O 1
ATOM 851 N N . PRO A 1 119 ? -15.966 -4.469 29.072 1.00 51.66 119 PRO A N 1
ATOM 852 C CA . PRO A 1 119 ? -16.064 -3.872 27.748 1.00 51.66 119 PRO A CA 1
ATOM 853 C C . PRO A 1 119 ? -15.295 -4.780 26.787 1.00 51.66 119 PRO A C 1
ATOM 855 O O . PRO A 1 119 ? -14.220 -5.255 27.170 1.00 51.66 119 PRO A O 1
ATOM 858 N N . PRO A 1 120 ? -15.857 -5.104 25.612 1.00 53.53 120 PRO A N 1
ATOM 859 C CA . PRO A 1 120 ? -15.322 -6.159 24.769 1.00 53.53 120 PRO A CA 1
ATOM 860 C C . PRO A 1 120 ? -13.839 -5.887 24.517 1.00 53.53 120 PRO A C 1
ATOM 862 O O . PRO A 1 120 ? -13.472 -4.913 23.868 1.00 53.53 120 PRO A O 1
ATOM 865 N N . THR A 1 121 ? -12.965 -6.733 25.065 1.00 61.69 121 THR A N 1
ATOM 866 C CA . THR A 1 121 ? -11.511 -6.646 24.864 1.00 61.69 121 THR A CA 1
ATOM 867 C C . THR A 1 121 ? -11.120 -6.945 23.416 1.00 61.69 121 THR A C 1
ATOM 869 O O . THR A 1 121 ? -9.963 -6.762 23.044 1.00 61.69 121 THR A O 1
ATOM 872 N N . SER A 1 122 ? -12.089 -7.350 22.587 1.00 81.75 122 SER A N 1
ATOM 873 C CA . SER A 1 122 ? -11.918 -7.694 21.179 1.00 81.75 122 SER A CA 1
ATOM 874 C C . SER A 1 122 ? -11.383 -6.537 20.338 1.00 81.75 122 SER A C 1
ATOM 876 O O . SER A 1 122 ? -10.568 -6.776 19.453 1.00 81.75 122 SER A O 1
ATOM 878 N N . TRP A 1 123 ? -11.736 -5.277 20.628 1.00 87.62 123 TRP A N 1
ATOM 879 C CA . TRP A 1 123 ? -11.218 -4.148 19.841 1.00 87.62 123 TRP A CA 1
ATOM 880 C C . TRP A 1 123 ? -9.703 -3.984 19.993 1.00 87.62 123 TRP A C 1
ATOM 882 O O . TRP A 1 123 ? -9.017 -3.686 19.020 1.00 87.62 123 TRP A O 1
ATOM 892 N N . LYS A 1 124 ? -9.149 -4.258 21.182 1.00 91.44 124 LYS A N 1
ATOM 893 C CA . LYS A 1 124 ? -7.694 -4.224 21.402 1.00 91.44 124 LYS A CA 1
ATOM 894 C C . LYS A 1 124 ? -6.985 -5.345 20.653 1.00 91.44 124 LYS A C 1
ATOM 896 O O . LYS A 1 124 ? -5.872 -5.152 20.173 1.00 91.44 124 LYS A O 1
ATOM 901 N N . GLU A 1 125 ? -7.611 -6.512 20.546 1.00 91.44 125 GLU A N 1
ATOM 902 C CA . GLU A 1 125 ? -7.083 -7.623 19.749 1.00 91.44 125 GLU A CA 1
ATOM 903 C C . GLU A 1 125 ? -7.068 -7.267 18.259 1.00 91.44 125 GLU A C 1
ATOM 905 O O . GLU A 1 125 ? -6.046 -7.465 17.600 1.00 91.44 125 GLU A O 1
ATOM 910 N N . TYR A 1 126 ? -8.143 -6.653 17.751 1.00 91.56 126 TYR A N 1
ATOM 911 C CA . TYR A 1 126 ? -8.190 -6.132 16.383 1.00 91.56 126 TYR A CA 1
ATOM 912 C C . TYR A 1 126 ? -7.158 -5.026 16.150 1.00 91.56 126 TYR A C 1
ATOM 914 O O . TYR A 1 126 ? -6.495 -5.038 15.116 1.00 91.56 126 TYR A O 1
ATOM 922 N N . ALA A 1 127 ? -6.940 -4.134 17.122 1.00 91.62 127 ALA A N 1
ATOM 923 C CA . ALA A 1 127 ? -5.901 -3.111 17.046 1.00 91.62 127 ALA A CA 1
ATOM 924 C C . ALA A 1 127 ? -4.496 -3.715 16.979 1.00 91.62 127 ALA A C 1
ATOM 926 O O . ALA A 1 127 ? -3.728 -3.364 16.086 1.00 91.62 127 ALA A O 1
ATOM 927 N N . ARG A 1 128 ? -4.163 -4.669 17.858 1.00 93.69 128 ARG A N 1
ATOM 928 C CA . ARG A 1 128 ? -2.853 -5.345 17.841 1.00 93.69 128 ARG A CA 1
ATOM 929 C C . ARG A 1 128 ? -2.628 -6.109 16.548 1.00 93.69 128 ARG A C 1
ATOM 931 O O . ARG A 1 128 ? -1.566 -5.976 15.945 1.00 93.69 128 ARG A O 1
ATOM 938 N N . LYS A 1 129 ? -3.620 -6.893 16.120 1.00 93.06 129 LYS A N 1
ATOM 939 C CA . LYS A 1 129 ? -3.532 -7.685 14.893 1.00 93.06 129 LYS A CA 1
ATOM 940 C C . LYS A 1 129 ? -3.412 -6.776 13.673 1.00 93.06 129 LYS A C 1
ATOM 942 O O . LYS A 1 129 ? -2.436 -6.894 12.935 1.00 93.06 129 LYS A O 1
ATOM 947 N N . GLY A 1 130 ? -4.329 -5.817 13.538 1.00 91.25 130 GLY A N 1
ATOM 948 C CA . GLY A 1 130 ? -4.330 -4.816 12.475 1.00 91.25 130 GLY A CA 1
ATOM 949 C C . GLY A 1 130 ? -3.014 -4.050 12.414 1.00 91.25 130 GLY A C 1
ATOM 950 O O . GLY A 1 130 ? -2.423 -3.966 11.346 1.00 91.25 130 GLY A O 1
ATOM 951 N N . TYR A 1 131 ? -2.488 -3.591 13.552 1.00 94.31 131 TYR A N 1
ATOM 952 C CA . TYR A 1 131 ? -1.182 -2.937 13.610 1.00 94.31 131 TYR A CA 1
ATOM 953 C C . TYR A 1 131 ? -0.035 -3.862 13.194 1.00 94.31 131 TYR A C 1
ATOM 955 O O . TYR A 1 131 ? 0.817 -3.447 12.416 1.00 94.31 131 TYR A O 1
ATOM 963 N N . SER A 1 132 ? 0.010 -5.105 13.683 1.00 94.50 132 SER A N 1
ATOM 964 C CA . SER A 1 132 ? 1.100 -6.035 13.363 1.00 94.50 132 SER A CA 1
ATOM 965 C C . SER A 1 132 ? 1.155 -6.386 11.872 1.00 94.50 132 SER A C 1
ATOM 967 O O . SER A 1 132 ? 2.231 -6.340 11.269 1.00 94.50 132 SER A O 1
ATOM 969 N N . ASP A 1 133 ? -0.002 -6.649 11.256 1.00 93.44 133 ASP A N 1
ATOM 970 C CA . ASP A 1 133 ? -0.101 -6.931 9.826 1.00 93.44 133 ASP A CA 1
ATOM 971 C C . ASP A 1 133 ? 0.223 -5.672 9.007 1.00 93.44 133 ASP A C 1
ATOM 973 O O . ASP A 1 133 ? 1.011 -5.723 8.061 1.00 93.44 133 ASP A O 1
ATOM 977 N N . ALA A 1 134 ? -0.301 -4.514 9.419 1.00 93.12 134 ALA A N 1
ATOM 978 C CA . ALA A 1 134 ? -0.052 -3.234 8.768 1.00 93.12 134 ALA A CA 1
ATOM 979 C C . ALA A 1 134 ? 1.431 -2.804 8.859 1.00 93.12 134 ALA A C 1
ATOM 981 O O . ALA A 1 134 ? 2.003 -2.302 7.886 1.00 93.12 134 ALA A O 1
ATOM 982 N N . ARG A 1 135 ? 2.098 -3.059 9.990 1.00 94.56 135 ARG A N 1
ATOM 983 C CA . ARG A 1 135 ? 3.526 -2.774 10.1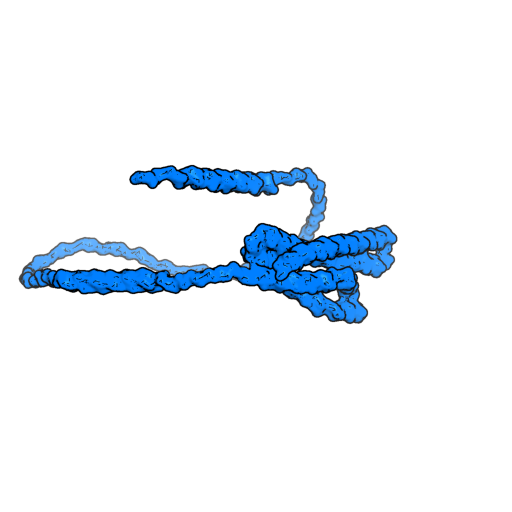87 1.00 94.56 135 ARG A CA 1
ATOM 984 C C . ARG A 1 135 ? 4.404 -3.653 9.305 1.00 94.56 135 ARG A C 1
ATOM 986 O O . ARG A 1 135 ? 5.344 -3.126 8.714 1.00 94.56 135 ARG A O 1
ATOM 993 N N . TRP A 1 136 ? 4.090 -4.945 9.189 1.00 93.44 136 TRP A N 1
ATOM 994 C CA . TRP A 1 136 ? 4.778 -5.835 8.250 1.00 93.44 136 TRP A CA 1
ATOM 995 C C . TRP A 1 136 ? 4.623 -5.335 6.811 1.00 93.44 136 TRP A C 1
ATOM 997 O O . TRP A 1 136 ? 5.598 -5.265 6.068 1.00 93.44 136 TRP A O 1
ATOM 1007 N N . LEU A 1 137 ? 3.411 -4.911 6.437 1.00 93.00 137 LEU A N 1
ATOM 1008 C CA . LEU A 1 137 ? 3.131 -4.368 5.108 1.00 93.00 137 LEU A CA 1
ATOM 1009 C C . LEU A 1 137 ? 3.937 -3.104 4.805 1.00 93.00 137 LEU A C 1
ATOM 1011 O O . LEU A 1 137 ? 4.363 -2.920 3.670 1.00 93.00 137 LEU A O 1
ATOM 1015 N N . PHE A 1 138 ? 4.189 -2.253 5.801 1.00 93.38 138 PHE A N 1
ATOM 1016 C CA . PHE A 1 138 ? 5.067 -1.093 5.634 1.00 93.38 138 PHE A CA 1
ATOM 1017 C C . PHE A 1 138 ? 6.498 -1.510 5.289 1.00 93.38 138 PHE A C 1
ATOM 1019 O O . PHE A 1 138 ? 7.116 -0.908 4.414 1.00 93.38 138 PHE A O 1
ATOM 1026 N N . ASP A 1 139 ? 7.032 -2.545 5.938 1.00 91.88 139 ASP A N 1
ATOM 1027 C CA . ASP A 1 139 ? 8.376 -3.039 5.621 1.00 91.88 139 ASP A CA 1
ATOM 1028 C C . ASP A 1 139 ? 8.416 -3.693 4.234 1.00 91.88 139 ASP A C 1
ATOM 1030 O O . ASP A 1 139 ? 9.346 -3.436 3.473 1.00 91.88 139 ASP A O 1
ATOM 1034 N N . ALA A 1 140 ? 7.380 -4.457 3.877 1.00 90.12 140 ALA A N 1
ATOM 1035 C CA . ALA A 1 140 ? 7.294 -5.160 2.599 1.00 90.12 140 ALA A CA 1
ATOM 1036 C C . ALA A 1 140 ? 7.053 -4.231 1.390 1.00 90.12 140 ALA A C 1
ATOM 1038 O O . ALA A 1 140 ? 7.634 -4.453 0.331 1.00 90.12 140 ALA A O 1
ATOM 1039 N N . MET A 1 141 ? 6.219 -3.190 1.519 1.00 92.31 141 MET A N 1
ATOM 1040 C CA . MET A 1 141 ? 5.884 -2.244 0.438 1.00 92.31 141 MET A CA 1
ATOM 1041 C C . MET A 1 141 ? 6.995 -1.206 0.213 1.00 92.31 141 MET A C 1
ATOM 1043 O O . MET A 1 141 ? 6.847 -0.024 0.539 1.00 92.31 141 MET A O 1
ATOM 1047 N N . SER A 1 142 ? 8.133 -1.659 -0.310 1.00 91.88 142 SER A N 1
ATOM 1048 C CA . SER A 1 142 ? 9.327 -0.847 -0.564 1.00 91.88 142 SER A CA 1
ATOM 1049 C C . SER A 1 142 ? 9.476 -0.421 -2.028 1.00 91.88 142 SER A C 1
ATOM 1051 O O . SER A 1 142 ? 8.831 -0.957 -2.933 1.00 91.88 142 SER A O 1
ATOM 1053 N N . GLU A 1 143 ? 10.370 0.543 -2.266 1.00 91.44 143 GLU A N 1
ATOM 1054 C CA . GLU A 1 143 ? 10.800 0.906 -3.620 1.00 91.44 143 GLU A CA 1
ATOM 1055 C C . GLU A 1 143 ? 11.469 -0.277 -4.335 1.00 91.44 143 GLU A C 1
ATOM 1057 O O . GLU A 1 143 ? 11.185 -0.515 -5.508 1.00 91.44 143 GLU A O 1
ATOM 1062 N N . ASP A 1 144 ? 12.266 -1.075 -3.621 1.00 88.62 144 ASP A N 1
ATOM 1063 C CA . ASP A 1 144 ? 12.916 -2.266 -4.179 1.00 88.62 144 ASP A CA 1
ATOM 1064 C C . ASP A 1 144 ? 11.899 -3.288 -4.695 1.00 88.62 144 ASP A C 1
ATOM 1066 O O . ASP A 1 144 ? 12.083 -3.851 -5.775 1.00 88.62 144 ASP A O 1
ATOM 1070 N N . LEU A 1 145 ? 10.793 -3.495 -3.969 1.00 88.81 145 LEU A N 1
ATOM 1071 C CA . LEU A 1 145 ? 9.716 -4.379 -4.413 1.00 88.81 145 LEU A CA 1
ATOM 1072 C C . LEU A 1 145 ? 9.059 -3.857 -5.701 1.00 88.81 145 LEU A C 1
ATOM 1074 O O . LEU A 1 145 ? 8.774 -4.639 -6.610 1.00 88.81 145 LEU A O 1
ATOM 1078 N N . ALA A 1 146 ? 8.842 -2.543 -5.801 1.00 89.25 146 ALA A N 1
ATOM 1079 C CA . ALA A 1 146 ? 8.265 -1.921 -6.990 1.00 89.25 146 ALA A CA 1
ATOM 1080 C C . ALA A 1 146 ? 9.207 -2.017 -8.204 1.00 89.25 146 ALA A C 1
ATOM 1082 O O . ALA A 1 146 ? 8.780 -2.394 -9.298 1.00 89.25 146 ALA A O 1
ATOM 1083 N N . ILE A 1 147 ? 10.503 -1.739 -8.011 1.00 88.94 147 ILE A N 1
ATOM 1084 C CA . ILE A 1 147 ? 11.536 -1.885 -9.048 1.00 88.94 147 ILE A CA 1
ATOM 1085 C C . ILE A 1 147 ? 11.612 -3.336 -9.513 1.00 88.94 147 ILE A C 1
ATOM 1087 O O . ILE A 1 147 ? 11.603 -3.598 -10.718 1.00 88.94 147 ILE A O 1
ATOM 1091 N N . TRP A 1 148 ? 11.655 -4.277 -8.568 1.00 89.19 148 TRP A N 1
ATOM 1092 C CA . TRP A 1 148 ? 11.657 -5.700 -8.867 1.00 89.19 148 TRP A CA 1
ATOM 1093 C C . TRP A 1 148 ? 10.447 -6.096 -9.712 1.00 89.19 148 TRP A C 1
ATOM 1095 O O . TRP A 1 148 ? 10.624 -6.712 -10.759 1.00 89.19 148 TRP A O 1
ATOM 1105 N N . ARG A 1 149 ? 9.234 -5.700 -9.308 1.00 86.31 149 ARG A N 1
ATOM 1106 C CA . ARG A 1 149 ? 7.998 -6.042 -10.024 1.00 86.31 149 ARG A CA 1
ATOM 1107 C C . ARG A 1 149 ? 7.985 -5.470 -11.439 1.00 86.31 149 ARG A C 1
ATOM 1109 O O . ARG A 1 149 ? 7.620 -6.175 -12.380 1.00 86.31 149 ARG A O 1
ATOM 1116 N N . GLY A 1 150 ? 8.423 -4.224 -11.602 1.00 84.69 150 GLY A N 1
ATOM 1117 C CA . GLY A 1 150 ? 8.547 -3.597 -12.916 1.00 84.69 150 GLY A CA 1
ATOM 1118 C C . GLY A 1 150 ? 9.541 -4.320 -13.828 1.00 84.69 150 GLY A C 1
ATOM 1119 O O . GLY A 1 150 ? 9.232 -4.586 -14.988 1.00 84.69 150 GLY A O 1
ATOM 1120 N N . ASN A 1 151 ? 10.704 -4.707 -13.294 1.00 85.88 151 ASN A N 1
ATOM 1121 C CA . ASN A 1 151 ? 11.712 -5.466 -14.041 1.00 85.88 151 ASN A CA 1
ATOM 1122 C C . ASN A 1 151 ? 11.229 -6.890 -14.370 1.00 85.88 151 ASN A C 1
ATOM 1124 O O . ASN A 1 151 ? 11.340 -7.318 -15.511 1.00 85.88 151 ASN A O 1
ATOM 1128 N N . ALA A 1 152 ? 10.636 -7.603 -13.408 1.00 82.88 152 ALA A N 1
ATOM 1129 C CA . ALA A 1 152 ? 10.085 -8.944 -13.602 1.00 82.88 152 ALA A CA 1
ATOM 1130 C C . ALA A 1 152 ? 9.005 -8.984 -14.696 1.00 82.88 152 ALA A C 1
ATOM 1132 O O . ALA A 1 152 ? 8.964 -9.918 -15.495 1.00 82.88 152 ALA A O 1
ATOM 1133 N N . THR A 1 153 ? 8.154 -7.955 -14.757 1.00 80.75 153 THR A N 1
ATOM 1134 C CA . THR A 1 153 ? 7.094 -7.850 -15.772 1.00 80.75 153 THR A CA 1
ATOM 1135 C C . THR A 1 153 ? 7.669 -7.554 -17.159 1.00 80.75 153 THR A C 1
ATOM 1137 O O . THR A 1 153 ? 7.215 -8.123 -18.150 1.00 80.75 153 THR A O 1
ATOM 1140 N N . PHE A 1 154 ? 8.696 -6.702 -17.236 1.00 78.19 154 PHE A N 1
ATOM 1141 C CA . PHE A 1 154 ? 9.389 -6.391 -18.486 1.00 78.19 154 PHE A CA 1
ATOM 1142 C C . PHE A 1 154 ? 10.195 -7.589 -19.022 1.00 78.19 154 PHE A C 1
ATOM 1144 O O . PHE A 1 154 ?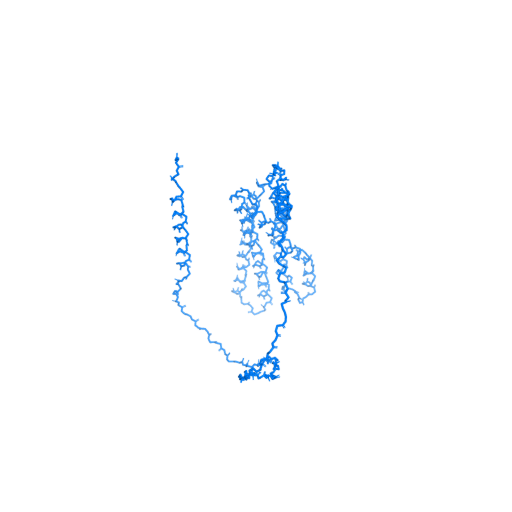 10.069 -7.962 -20.189 1.00 78.19 154 PHE A O 1
ATOM 1151 N N . ASP A 1 155 ? 10.995 -8.227 -18.166 1.00 68.62 155 ASP A N 1
ATOM 1152 C CA . ASP A 1 155 ? 11.961 -9.246 -18.571 1.00 68.62 155 ASP A CA 1
ATOM 1153 C C . ASP A 1 155 ? 11.349 -10.657 -18.694 1.00 68.62 155 ASP A C 1
ATOM 1155 O O . ASP A 1 155 ? 12.078 -11.585 -19.046 1.00 68.62 155 ASP A O 1
ATOM 1159 N N . GLY A 1 156 ? 10.042 -10.853 -18.460 1.00 59.84 156 GLY A N 1
ATOM 1160 C CA . GLY A 1 156 ? 9.340 -12.155 -18.466 1.00 59.84 156 GLY A CA 1
ATOM 1161 C C . GLY A 1 156 ? 9.442 -12.991 -19.758 1.00 59.84 156 GLY A C 1
ATOM 1162 O O . GLY A 1 156 ? 8.890 -14.086 -19.835 1.00 59.84 156 GLY A O 1
ATOM 1163 N N . LYS A 1 157 ? 10.166 -12.497 -20.770 1.00 54.97 157 LYS A N 1
ATOM 1164 C CA . LYS A 1 157 ? 10.525 -13.181 -22.023 1.00 54.97 157 LYS A CA 1
ATOM 1165 C C . LYS A 1 157 ? 12.011 -13.587 -22.111 1.00 54.97 157 LYS A C 1
ATOM 1167 O O . LYS A 1 157 ? 12.432 -14.120 -23.132 1.00 54.97 157 LYS A O 1
ATOM 1172 N N . SER A 1 158 ? 12.809 -13.343 -21.068 1.00 61.66 158 SER A N 1
ATOM 1173 C CA . SER A 1 158 ? 14.241 -13.666 -20.971 1.00 61.66 158 SER A CA 1
ATOM 1174 C C . SER A 1 158 ? 14.531 -14.557 -19.754 1.00 61.66 158 SER A C 1
ATOM 1176 O O . SER A 1 158 ? 13.825 -14.492 -18.749 1.00 61.66 158 SER A O 1
ATOM 1178 N N . ALA A 1 159 ? 15.593 -15.371 -19.797 1.00 59.19 159 ALA A N 1
ATOM 1179 C CA . ALA A 1 159 ? 15.980 -16.234 -18.669 1.00 59.19 159 ALA A CA 1
ATOM 1180 C C . ALA A 1 159 ? 16.311 -15.437 -17.387 1.00 59.19 159 ALA A C 1
ATOM 1182 O O . ALA A 1 159 ? 16.017 -15.875 -16.272 1.00 59.19 159 ALA A O 1
ATOM 1183 N N . VAL A 1 160 ? 16.870 -14.233 -17.549 1.00 59.84 160 VAL A N 1
ATOM 1184 C CA . VAL A 1 160 ? 17.170 -13.310 -16.444 1.00 59.84 160 VAL A CA 1
ATOM 1185 C C . VAL A 1 160 ? 15.880 -12.771 -15.824 1.00 59.84 160 VAL A C 1
ATOM 1187 O O . VAL A 1 160 ? 15.755 -12.738 -14.603 1.00 59.84 160 VAL A O 1
ATOM 1190 N N . GLY A 1 161 ? 14.876 -12.444 -16.638 1.00 60.56 161 GLY A N 1
ATOM 1191 C CA . GLY A 1 161 ? 13.574 -12.005 -16.143 1.00 60.56 161 GLY A CA 1
ATOM 1192 C C . GLY A 1 161 ? 12.688 -13.086 -15.573 1.00 60.56 161 GLY A C 1
ATOM 1193 O O . GLY A 1 161 ? 11.952 -12.814 -14.634 1.00 60.56 161 GLY A O 1
ATOM 1194 N N . ALA A 1 162 ? 12.785 -14.315 -16.075 1.00 63.88 162 ALA A N 1
ATOM 1195 C CA . ALA A 1 162 ? 12.146 -15.462 -15.441 1.00 63.88 162 ALA A CA 1
ATOM 1196 C C . ALA A 1 162 ? 12.724 -15.683 -14.031 1.00 63.88 162 ALA A C 1
ATOM 1198 O O . ALA A 1 162 ? 11.976 -15.853 -13.070 1.00 63.88 162 ALA A O 1
ATOM 1199 N N . THR A 1 163 ? 14.049 -15.576 -13.882 1.00 66.12 163 THR A N 1
ATOM 1200 C CA . THR A 1 163 ? 14.725 -15.669 -12.578 1.00 66.12 163 THR A CA 1
ATOM 1201 C C . THR A 1 163 ? 14.310 -14.520 -11.657 1.00 66.12 163 THR A C 1
ATOM 1203 O O . THR A 1 163 ? 13.913 -14.761 -10.516 1.00 66.12 163 THR A O 1
ATOM 1206 N N . ALA A 1 164 ? 14.307 -13.281 -12.164 1.00 61.41 164 ALA A N 1
ATOM 1207 C CA . ALA A 1 164 ? 13.811 -12.126 -11.425 1.00 61.41 164 ALA A CA 1
ATOM 1208 C C . ALA A 1 164 ? 12.352 -12.340 -11.000 1.00 61.41 164 ALA A C 1
ATOM 1210 O O . ALA A 1 164 ? 12.061 -12.261 -9.814 1.00 61.41 164 ALA A O 1
ATOM 1211 N N . GLY A 1 165 ? 11.461 -12.730 -11.912 1.00 66.81 165 GLY A N 1
ATOM 1212 C CA . GLY A 1 165 ? 10.048 -12.985 -11.637 1.00 66.81 165 GLY A CA 1
ATOM 1213 C C . GLY A 1 165 ? 9.788 -14.037 -10.562 1.00 66.81 165 GLY A C 1
ATOM 1214 O O . GLY A 1 165 ? 8.796 -13.924 -9.854 1.00 66.81 165 GLY A O 1
ATOM 1215 N N . THR A 1 166 ? 10.687 -15.003 -10.361 1.00 71.06 166 THR A N 1
ATOM 1216 C CA . THR A 1 166 ? 10.554 -15.992 -9.274 1.00 71.06 166 THR A CA 1
ATOM 1217 C C . THR A 1 166 ? 11.068 -15.512 -7.912 1.00 71.06 166 THR A C 1
ATOM 1219 O O . THR A 1 166 ? 10.518 -15.919 -6.891 1.00 71.06 166 THR A O 1
ATOM 1222 N N . ALA A 1 167 ? 12.067 -14.622 -7.863 1.00 73.69 167 ALA A N 1
ATOM 1223 C CA . ALA A 1 167 ? 12.799 -14.295 -6.632 1.00 73.69 167 ALA A CA 1
ATOM 1224 C C . ALA A 1 167 ? 11.955 -13.614 -5.534 1.00 73.69 167 ALA A C 1
ATOM 1226 O O . ALA A 1 167 ? 12.243 -13.789 -4.352 1.00 73.69 167 ALA A O 1
ATOM 1227 N N . LEU A 1 168 ? 10.911 -12.860 -5.902 1.00 77.50 168 LEU A N 1
ATOM 1228 C CA . LEU A 1 168 ? 9.976 -12.227 -4.954 1.00 77.50 168 LEU A CA 1
ATOM 1229 C C . LEU A 1 168 ? 8.495 -12.501 -5.289 1.00 77.50 168 LEU A C 1
ATOM 1231 O O . LEU A 1 168 ? 7.612 -11.828 -4.756 1.00 77.50 168 LEU A O 1
ATOM 1235 N N . ALA A 1 169 ? 8.196 -13.503 -6.128 1.00 80.38 169 ALA A N 1
ATOM 1236 C CA . ALA A 1 169 ? 6.812 -13.887 -6.447 1.00 80.38 169 ALA A CA 1
ATOM 1237 C C . ALA A 1 169 ? 6.015 -14.259 -5.191 1.00 80.38 169 ALA A C 1
ATOM 1239 O O . ALA A 1 169 ? 4.877 -13.826 -5.015 1.00 80.38 169 ALA A O 1
ATOM 1240 N N . GLU A 1 170 ? 6.636 -15.029 -4.299 1.00 84.69 170 GLU A N 1
ATOM 1241 C CA . GLU A 1 170 ? 6.022 -15.429 -3.036 1.00 84.69 170 GLU A CA 1
ATOM 1242 C C . GLU A 1 170 ? 5.797 -14.221 -2.115 1.00 84.69 170 GLU A C 1
ATOM 1244 O O . GLU A 1 170 ? 4.721 -14.081 -1.542 1.00 84.69 170 GLU A O 1
ATOM 1249 N N . THR A 1 171 ? 6.753 -13.288 -2.037 1.00 84.31 171 THR A N 1
ATOM 1250 C CA . THR A 1 171 ? 6.597 -12.033 -1.280 1.00 84.31 171 THR A CA 1
ATOM 1251 C C . THR A 1 171 ? 5.413 -11.217 -1.789 1.00 84.31 171 THR A C 1
ATOM 1253 O O . THR A 1 171 ? 4.640 -10.688 -0.992 1.00 84.31 171 THR A O 1
ATOM 1256 N N . TRP A 1 172 ? 5.240 -11.137 -3.110 1.00 85.88 172 TRP A N 1
ATOM 1257 C CA . TRP A 1 172 ? 4.108 -10.439 -3.706 1.00 85.88 172 TRP A CA 1
ATOM 1258 C C . TRP A 1 172 ? 2.770 -11.101 -3.368 1.00 85.88 172 TRP A C 1
ATOM 1260 O O . TRP A 1 172 ? 1.825 -10.431 -2.959 1.00 85.88 172 TRP A O 1
ATOM 1270 N N . LYS A 1 173 ? 2.701 -12.429 -3.483 1.00 87.88 173 LYS A N 1
ATOM 1271 C CA . LYS A 1 173 ? 1.509 -13.194 -3.112 1.00 87.88 173 LYS A CA 1
ATOM 1272 C C . LYS A 1 173 ? 1.159 -13.007 -1.632 1.00 87.88 173 LYS A C 1
ATOM 1274 O O . LYS A 1 173 ? 0.011 -12.729 -1.296 1.00 87.88 173 LYS A O 1
ATOM 1279 N N . GLN A 1 174 ? 2.155 -13.095 -0.748 1.00 88.25 174 GLN A N 1
ATOM 1280 C CA . GLN A 1 174 ? 1.975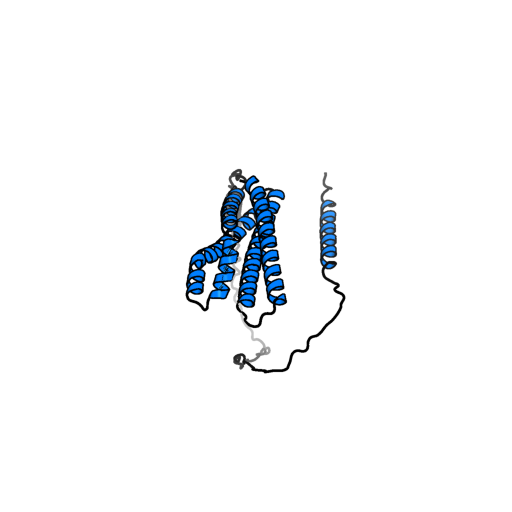 -12.863 0.687 1.00 88.25 174 GLN A CA 1
ATOM 1281 C C . GLN A 1 174 ? 1.509 -11.441 0.996 1.00 88.25 174 GLN A C 1
ATOM 1283 O O . GLN A 1 174 ? 0.771 -11.238 1.960 1.00 88.25 174 GLN A O 1
ATOM 1288 N N . LEU A 1 175 ? 1.938 -10.461 0.202 1.00 90.69 175 LEU A N 1
ATOM 1289 C CA . LEU A 1 175 ? 1.511 -9.078 0.338 1.00 90.69 175 LEU A CA 1
ATOM 1290 C C . LEU A 1 175 ? 0.018 -8.921 0.041 1.00 90.69 175 LEU A C 1
ATOM 1292 O O . LEU A 1 175 ? -0.679 -8.332 0.864 1.00 90.69 175 LEU A O 1
ATOM 1296 N N . ASP A 1 176 ? -0.492 -9.493 -1.052 1.00 89.19 176 ASP A N 1
ATOM 1297 C CA . ASP A 1 176 ? -1.924 -9.420 -1.378 1.00 89.19 176 ASP A CA 1
ATOM 1298 C C . ASP A 1 176 ? -2.783 -10.111 -0.292 1.00 89.19 176 ASP A C 1
ATOM 1300 O O . ASP A 1 176 ? -3.745 -9.521 0.211 1.00 89.19 176 ASP A O 1
ATOM 1304 N N . ASP A 1 177 ? -2.369 -11.293 0.184 1.00 91.62 177 ASP A N 1
ATOM 1305 C CA . ASP A 1 177 ? -3.045 -12.004 1.282 1.00 91.62 177 ASP A CA 1
ATOM 1306 C C . ASP A 1 177 ? -3.049 -11.199 2.595 1.00 91.62 177 ASP A C 1
ATOM 1308 O O . ASP A 1 177 ? -4.043 -11.164 3.333 1.00 91.62 177 ASP A O 1
ATOM 1312 N N . ARG A 1 178 ? -1.922 -10.561 2.933 1.00 90.81 178 ARG A N 1
ATOM 1313 C CA . ARG A 1 178 ? -1.786 -9.788 4.176 1.00 90.81 178 ARG A CA 1
ATOM 1314 C C . ARG A 1 178 ? -2.501 -8.447 4.115 1.00 90.81 178 ARG A C 1
ATOM 1316 O O . ARG A 1 178 ? -2.997 -8.015 5.149 1.00 90.81 178 ARG A O 1
ATOM 1323 N N . ILE A 1 179 ? -2.623 -7.818 2.946 1.00 93.12 179 ILE A N 1
ATOM 1324 C CA . ILE A 1 179 ? -3.453 -6.615 2.773 1.00 93.12 179 ILE A CA 1
ATOM 1325 C C . ILE A 1 179 ? -4.915 -6.922 3.087 1.00 93.12 179 ILE A C 1
ATOM 1327 O O . ILE A 1 179 ? -5.557 -6.123 3.773 1.00 93.12 179 ILE A O 1
ATOM 1331 N N . GLY A 1 180 ? -5.426 -8.075 2.641 1.00 91.50 180 GLY A N 1
ATOM 1332 C CA . GLY A 1 180 ? -6.767 -8.541 3.002 1.00 91.50 180 GLY A CA 1
ATOM 1333 C C . GLY A 1 180 ? -6.922 -8.676 4.518 1.00 91.50 180 GLY A C 1
ATOM 1334 O O . GLY A 1 180 ? -7.745 -7.996 5.123 1.00 91.50 180 GLY A O 1
ATOM 1335 N N . LYS A 1 181 ? -6.036 -9.449 5.160 1.00 91.25 181 LYS A N 1
ATOM 1336 C CA . LYS A 1 181 ? -6.068 -9.684 6.619 1.00 91.25 181 LYS A CA 1
ATOM 1337 C C . LYS A 1 181 ? -5.919 -8.406 7.452 1.00 91.25 181 LYS A C 1
ATOM 1339 O O . LYS A 1 181 ? -6.601 -8.256 8.473 1.00 91.25 181 LYS A O 1
ATOM 1344 N N . ALA A 1 182 ? -5.043 -7.494 7.028 1.00 93.12 182 ALA A N 1
ATOM 1345 C CA . ALA A 1 182 ? -4.860 -6.193 7.660 1.00 93.12 182 ALA A CA 1
ATOM 1346 C C . ALA A 1 182 ? -6.128 -5.345 7.520 1.00 93.12 182 ALA A C 1
ATOM 1348 O O . ALA A 1 182 ? -6.609 -4.809 8.516 1.00 93.12 182 ALA A O 1
ATOM 1349 N N . SER A 1 183 ? -6.702 -5.274 6.313 1.00 94.38 183 SER A N 1
ATOM 1350 C CA . SER A 1 183 ? -7.950 -4.547 6.054 1.00 94.38 183 SER A CA 1
ATOM 1351 C C . SER A 1 183 ? -9.091 -5.086 6.912 1.00 94.38 183 SER A C 1
ATOM 1353 O O . SER A 1 183 ? -9.752 -4.302 7.580 1.00 94.38 183 SER A O 1
ATOM 1355 N N . ASP A 1 184 ? -9.278 -6.406 6.964 1.00 94.94 184 ASP A N 1
ATOM 1356 C CA . ASP A 1 184 ? -10.331 -7.043 7.762 1.00 94.94 184 ASP A CA 1
ATOM 1357 C C . ASP A 1 184 ? -10.184 -6.722 9.252 1.00 94.94 184 ASP A C 1
ATOM 1359 O O . ASP A 1 184 ? -11.155 -6.381 9.927 1.00 94.94 184 ASP A O 1
ATOM 1363 N N . SER A 1 185 ? -8.954 -6.787 9.771 1.00 93.62 185 SER A N 1
ATOM 1364 C CA . SER A 1 185 ? -8.672 -6.488 11.179 1.00 93.62 185 SER A CA 1
ATOM 1365 C C . SER A 1 185 ? -8.890 -5.007 11.499 1.00 93.62 185 SER A C 1
ATOM 1367 O O . SER A 1 185 ? -9.425 -4.682 12.556 1.00 93.62 185 SER A O 1
ATOM 1369 N N . LEU A 1 186 ? -8.520 -4.102 10.589 1.00 95.06 186 LEU A N 1
ATOM 1370 C CA . LEU A 1 186 ? -8.731 -2.663 10.757 1.00 95.06 186 LEU A CA 1
ATOM 1371 C C . LEU A 1 186 ? -10.208 -2.273 10.600 1.00 95.06 186 LEU A C 1
ATOM 1373 O O . LEU A 1 186 ? -10.679 -1.420 11.342 1.00 95.06 186 LEU A O 1
ATOM 1377 N N . TYR A 1 187 ? -10.966 -2.926 9.718 1.00 96.00 187 TYR A N 1
ATOM 1378 C CA . TYR A 1 187 ? -12.415 -2.733 9.624 1.00 96.00 187 TYR A CA 1
ATOM 1379 C C . TYR A 1 187 ? -13.147 -3.268 10.854 1.00 96.00 187 TYR A C 1
ATOM 1381 O O . TYR A 1 187 ? -14.072 -2.629 11.353 1.00 96.00 187 TYR A O 1
ATOM 1389 N N . ALA A 1 188 ? -12.711 -4.410 11.393 1.00 93.62 188 ALA A N 1
ATOM 1390 C CA . ALA A 1 188 ? -13.228 -4.920 12.658 1.00 93.62 188 ALA A CA 1
ATOM 1391 C C . ALA A 1 188 ? -12.908 -3.972 13.827 1.00 93.62 188 ALA A C 1
ATOM 1393 O O . ALA A 1 188 ? -13.758 -3.759 14.693 1.00 93.62 188 ALA A O 1
ATOM 1394 N N . LEU A 1 189 ? -11.716 -3.360 13.834 1.00 94.81 189 LEU A N 1
ATOM 1395 C CA . LEU A 1 189 ? -11.366 -2.303 14.783 1.00 94.81 189 LEU A CA 1
ATOM 1396 C C . LEU A 1 189 ? -12.267 -1.075 14.617 1.00 94.81 189 LEU A C 1
ATOM 1398 O O . LEU A 1 189 ? -12.762 -0.566 15.614 1.00 94.81 189 LEU A O 1
ATOM 1402 N N . GLU A 1 190 ? -12.490 -0.610 13.388 1.00 95.06 190 GLU A N 1
ATOM 1403 C CA . GLU A 1 190 ? -13.352 0.540 13.095 1.00 95.06 190 GLU A CA 1
ATOM 1404 C C . GLU A 1 190 ? -14.785 0.308 13.597 1.00 95.06 190 GLU A C 1
ATOM 1406 O O . GLU A 1 190 ? -15.346 1.163 14.280 1.00 95.06 190 GLU A O 1
ATOM 1411 N N . ALA A 1 191 ? -15.347 -0.877 13.340 1.00 93.75 191 ALA A N 1
ATOM 1412 C CA . ALA A 1 191 ? -16.692 -1.249 13.777 1.00 93.75 191 ALA A CA 1
ATOM 1413 C C . ALA A 1 191 ? -16.804 -1.479 15.297 1.00 93.75 191 ALA A C 1
ATOM 1415 O O . ALA A 1 191 ? -17.859 -1.242 15.884 1.00 93.75 191 ALA A O 1
ATOM 1416 N N . GLY A 1 192 ? -15.733 -1.964 15.933 1.00 90.81 192 GLY A N 1
ATOM 1417 C CA . GLY A 1 192 ? -15.670 -2.258 17.369 1.00 90.81 192 GLY A CA 1
ATOM 1418 C C . GLY A 1 192 ? -15.070 -1.140 18.224 1.00 90.81 192 GLY A C 1
ATOM 1419 O O . GLY A 1 192 ? -14.840 -1.354 19.416 1.00 90.81 192 GLY A O 1
ATOM 1420 N N . ALA A 1 193 ? -14.768 0.016 17.631 1.00 92.38 193 ALA A N 1
ATOM 1421 C CA . ALA A 1 193 ? -14.037 1.095 18.276 1.00 92.38 193 ALA A CA 1
ATOM 1422 C C . ALA A 1 193 ? -14.768 1.632 19.526 1.00 92.38 193 ALA A C 1
ATOM 1424 O O . ALA A 1 193 ? -15.977 1.867 19.478 1.00 92.38 193 ALA A O 1
ATOM 1425 N N . PRO A 1 194 ? -14.056 1.892 20.641 1.00 92.25 194 PRO A N 1
ATOM 1426 C CA . PRO A 1 194 ? -14.656 2.473 21.845 1.00 92.25 194 PRO A CA 1
ATOM 1427 C C . PRO A 1 194 ? -15.025 3.956 21.682 1.00 92.25 194 PRO A C 1
ATOM 1429 O O . PRO A 1 194 ? -15.849 4.472 22.437 1.00 92.25 194 PRO A O 1
ATOM 1432 N N . ASP A 1 195 ? -14.414 4.647 20.718 1.00 93.44 195 ASP A N 1
ATOM 1433 C CA . ASP A 1 195 ? -14.605 6.069 20.454 1.00 93.44 195 ASP A CA 1
ATOM 1434 C C . ASP A 1 195 ? -14.346 6.411 18.973 1.00 93.44 195 ASP A C 1
ATOM 1436 O O . ASP A 1 195 ? -13.760 5.634 18.212 1.00 93.44 195 ASP A O 1
ATOM 1440 N N . GLN A 1 196 ? -14.775 7.609 18.564 1.00 95.94 196 GLN A N 1
ATOM 1441 C CA . GLN A 1 196 ? -14.650 8.081 17.182 1.00 95.94 196 GLN A CA 1
ATOM 1442 C C . GLN A 1 196 ? -13.190 8.238 16.731 1.00 95.94 196 GLN A C 1
ATOM 1444 O O . GLN A 1 196 ? -12.891 8.035 15.556 1.00 95.94 196 GLN A O 1
ATOM 1449 N N . ARG A 1 197 ? -12.271 8.583 17.641 1.00 95.12 197 ARG A N 1
ATOM 1450 C CA . ARG A 1 197 ? -10.850 8.753 17.314 1.00 95.12 197 ARG A CA 1
ATOM 1451 C C . ARG A 1 197 ? -10.231 7.409 16.928 1.00 95.12 197 ARG A C 1
ATOM 1453 O O . ARG A 1 197 ? -9.504 7.349 15.943 1.00 95.12 197 ARG A O 1
ATOM 1460 N N . THR A 1 198 ? -10.546 6.344 17.659 1.00 95.12 198 THR A N 1
ATOM 1461 C CA . THR A 1 198 ? -10.093 4.979 17.362 1.00 95.12 198 THR A CA 1
ATOM 1462 C C . THR A 1 198 ? -10.593 4.520 15.990 1.00 95.12 198 THR A C 1
ATOM 1464 O O . THR A 1 198 ? -9.799 4.049 15.174 1.00 95.12 198 THR A O 1
ATOM 1467 N N . ALA A 1 199 ? -11.876 4.742 15.685 1.00 95.62 199 ALA A N 1
ATOM 1468 C CA . ALA A 1 199 ? -12.439 4.434 14.368 1.00 95.62 199 ALA A CA 1
ATOM 1469 C C . ALA A 1 199 ? -11.748 5.224 13.240 1.00 95.62 199 ALA A C 1
ATOM 1471 O O . ALA A 1 199 ? -11.357 4.657 12.221 1.00 95.62 199 ALA A O 1
ATOM 1472 N N . GLN A 1 200 ? -11.520 6.525 13.444 1.00 96.69 200 GLN A N 1
ATOM 1473 C CA . GLN A 1 200 ? -10.825 7.378 12.476 1.00 96.69 200 GLN A CA 1
ATOM 1474 C C . GLN A 1 200 ? -9.380 6.940 12.234 1.00 96.69 200 GLN A C 1
ATOM 1476 O O . GLN A 1 200 ? -8.926 6.961 11.093 1.00 96.69 200 GLN A O 1
ATOM 1481 N N . GLN A 1 201 ? -8.654 6.535 13.279 1.00 96.62 201 GLN A N 1
ATOM 1482 C CA . GLN A 1 201 ? -7.288 6.037 13.130 1.00 96.62 201 GLN A CA 1
ATOM 1483 C C . GLN A 1 201 ? -7.256 4.739 12.317 1.00 96.62 201 GLN A C 1
ATOM 1485 O O . GLN A 1 201 ? -6.450 4.640 11.395 1.00 96.62 201 GLN A O 1
ATOM 1490 N N . ALA A 1 202 ? -8.173 3.800 12.574 1.00 96.62 202 ALA A N 1
ATOM 1491 C CA . ALA A 1 202 ? -8.308 2.585 11.773 1.00 96.62 202 ALA A CA 1
ATOM 1492 C C . ALA A 1 202 ? -8.591 2.904 10.292 1.00 96.62 202 ALA A C 1
ATOM 1494 O O . ALA A 1 202 ? -7.872 2.442 9.404 1.00 96.62 202 ALA A O 1
ATOM 1495 N N . SER A 1 203 ? -9.575 3.770 10.033 1.00 96.62 203 SER A N 1
ATOM 1496 C CA . SER A 1 203 ? -9.962 4.202 8.685 1.00 96.62 203 SER A CA 1
ATOM 1497 C C . SER A 1 203 ? -8.812 4.907 7.945 1.00 96.62 203 SER A C 1
ATOM 1499 O O . SER A 1 203 ? -8.518 4.603 6.785 1.00 96.62 203 SER A O 1
ATOM 1501 N N . ALA A 1 204 ? -8.076 5.786 8.634 1.00 97.12 204 ALA A N 1
ATOM 1502 C CA . ALA A 1 204 ? -6.901 6.466 8.091 1.00 97.12 204 ALA A CA 1
ATOM 1503 C C . ALA A 1 204 ? -5.762 5.487 7.757 1.00 97.12 204 ALA A C 1
ATOM 1505 O O . ALA A 1 204 ? -5.112 5.631 6.716 1.00 97.12 204 ALA A O 1
ATOM 1506 N N . THR A 1 205 ? -5.530 4.466 8.591 1.00 97.62 205 THR A N 1
ATOM 1507 C CA . THR A 1 205 ? -4.559 3.402 8.294 1.00 97.62 205 THR A CA 1
ATOM 1508 C C . THR A 1 205 ? -4.976 2.600 7.060 1.00 97.62 205 THR A C 1
ATOM 1510 O O . THR A 1 205 ? -4.138 2.358 6.196 1.00 97.62 205 THR A O 1
ATOM 1513 N N . ILE A 1 206 ? -6.258 2.253 6.905 1.00 96.62 206 ILE A N 1
ATOM 1514 C CA . ILE A 1 206 ? -6.755 1.554 5.705 1.00 96.62 206 ILE A CA 1
ATOM 1515 C C . ILE A 1 206 ? -6.547 2.408 4.449 1.00 96.62 206 ILE A C 1
ATOM 1517 O O . ILE A 1 206 ? -6.034 1.922 3.437 1.00 96.62 206 ILE A O 1
ATOM 1521 N N . ALA A 1 207 ? -6.932 3.685 4.500 1.00 97.50 207 ALA A N 1
ATOM 1522 C CA . ALA A 1 207 ? -6.820 4.597 3.366 1.00 97.50 207 ALA A CA 1
ATOM 1523 C C . ALA A 1 207 ? -5.360 4.780 2.919 1.00 97.50 207 ALA A C 1
ATOM 1525 O O . ALA A 1 207 ? -5.054 4.665 1.730 1.00 97.50 207 ALA A O 1
ATOM 1526 N N . SER A 1 208 ? -4.453 5.003 3.873 1.00 97.69 208 SER A N 1
ATOM 1527 C CA . SER A 1 208 ? -3.019 5.164 3.603 1.00 97.69 208 SER A CA 1
ATOM 1528 C C . SER A 1 208 ? -2.351 3.865 3.143 1.00 97.69 208 SER A C 1
ATOM 1530 O O . SER A 1 208 ? -1.571 3.905 2.195 1.00 97.69 208 SER A O 1
ATOM 1532 N N . MET A 1 209 ? -2.720 2.707 3.702 1.00 96.81 209 MET A N 1
ATOM 1533 C CA . MET A 1 209 ? -2.258 1.394 3.229 1.00 96.81 209 MET A CA 1
ATOM 1534 C C . MET A 1 209 ? -2.636 1.159 1.761 1.00 96.81 209 MET A C 1
ATOM 1536 O O . MET A 1 209 ? -1.798 0.759 0.954 1.00 96.81 209 MET A O 1
ATOM 1540 N N . ARG A 1 210 ? -3.891 1.445 1.387 1.00 95.06 210 ARG A N 1
ATOM 1541 C CA . ARG A 1 210 ? -4.359 1.327 -0.004 1.00 95.06 210 ARG A CA 1
ATOM 1542 C C . ARG A 1 210 ? -3.670 2.316 -0.933 1.00 95.06 210 ARG A C 1
ATOM 1544 O O . ARG A 1 210 ? -3.390 1.972 -2.078 1.00 95.06 210 ARG A O 1
ATOM 1551 N N . SER A 1 211 ? -3.412 3.533 -0.457 1.00 96.62 211 SER A N 1
ATOM 1552 C CA . SER A 1 211 ? -2.654 4.523 -1.220 1.00 96.62 211 SER A CA 1
ATOM 1553 C C . SER A 1 211 ? -1.231 4.042 -1.481 1.00 96.62 211 SER A C 1
ATOM 1555 O O . SER A 1 211 ? -0.787 4.088 -2.621 1.00 96.62 211 SER A O 1
ATOM 1557 N N . LEU A 1 212 ? -0.548 3.518 -0.458 1.00 96.94 212 LEU A N 1
ATOM 1558 C CA . LEU A 1 212 ? 0.793 2.959 -0.602 1.00 96.94 212 LEU A CA 1
ATOM 1559 C C . LEU A 1 212 ? 0.807 1.795 -1.596 1.00 96.94 212 LEU A C 1
ATOM 1561 O O . LEU A 1 212 ? 1.656 1.759 -2.482 1.00 96.94 212 LEU A O 1
ATOM 1565 N N . ARG A 1 213 ? -0.172 0.887 -1.506 1.00 95.25 213 ARG A N 1
ATOM 1566 C CA . ARG A 1 213 ? -0.307 -0.232 -2.443 1.00 95.25 213 ARG A CA 1
ATOM 1567 C C . ARG A 1 213 ? -0.425 0.231 -3.896 1.00 95.25 213 ARG A C 1
ATOM 1569 O O . ARG A 1 213 ? 0.256 -0.329 -4.751 1.00 95.25 213 ARG A O 1
ATOM 1576 N N . ARG A 1 214 ? -1.253 1.251 -4.153 1.00 96.00 214 ARG A N 1
ATOM 1577 C CA . ARG A 1 214 ? -1.403 1.865 -5.482 1.00 96.00 214 ARG A CA 1
ATOM 1578 C C . ARG A 1 214 ? -0.101 2.505 -5.954 1.00 96.00 214 ARG A C 1
ATOM 1580 O O . ARG A 1 214 ? 0.333 2.224 -7.058 1.00 96.00 214 ARG A O 1
ATOM 1587 N N . SER A 1 215 ? 0.586 3.265 -5.103 1.00 97.44 215 SER A N 1
ATOM 1588 C CA . SER A 1 215 ? 1.862 3.887 -5.482 1.00 97.44 215 SER A CA 1
ATOM 1589 C C . SER A 1 215 ? 2.981 2.875 -5.763 1.00 97.44 215 SER A C 1
ATOM 1591 O O . SER A 1 215 ? 3.855 3.153 -6.580 1.00 97.44 215 SER A O 1
ATOM 1593 N N . VAL A 1 216 ? 2.963 1.697 -5.124 1.00 95.50 216 VAL A N 1
ATOM 1594 C CA . VAL A 1 216 ? 3.866 0.582 -5.471 1.00 95.50 216 VAL A CA 1
ATOM 1595 C C . VAL A 1 216 ? 3.567 0.058 -6.878 1.00 95.50 216 VAL A C 1
ATOM 1597 O O . VAL A 1 216 ? 4.507 -0.155 -7.645 1.00 95.50 216 VAL A O 1
ATOM 1600 N N . ASP A 1 217 ? 2.289 -0.117 -7.236 1.00 94.31 217 ASP A N 1
ATOM 1601 C CA . ASP A 1 217 ? 1.896 -0.516 -8.595 1.00 94.31 217 ASP A CA 1
ATOM 1602 C C . ASP A 1 217 ? 2.274 0.550 -9.628 1.00 94.31 217 ASP A C 1
ATOM 1604 O O . ASP A 1 217 ? 2.937 0.219 -10.608 1.00 94.31 217 ASP A O 1
ATOM 1608 N N . ASP A 1 218 ? 1.961 1.824 -9.373 1.00 96.81 218 ASP A N 1
ATOM 1609 C CA . ASP A 1 218 ? 2.290 2.941 -10.269 1.00 96.81 218 ASP A CA 1
ATOM 1610 C C . ASP A 1 218 ? 3.806 3.026 -10.520 1.00 96.81 218 ASP A C 1
ATOM 1612 O O . ASP A 1 218 ? 4.265 3.253 -11.642 1.00 96.81 218 ASP A O 1
ATOM 1616 N N . ARG A 1 219 ? 4.619 2.815 -9.474 1.00 96.88 219 ARG A N 1
ATOM 1617 C CA . ARG A 1 219 ? 6.086 2.796 -9.574 1.00 96.88 219 ARG A CA 1
ATOM 1618 C C . ARG A 1 219 ? 6.597 1.603 -10.380 1.00 96.88 219 ARG A C 1
ATOM 1620 O O . ARG A 1 219 ? 7.562 1.760 -11.139 1.00 96.88 219 ARG A O 1
ATOM 1627 N N . ALA A 1 220 ? 5.985 0.431 -10.208 1.00 93.69 220 ALA A N 1
ATOM 1628 C CA . ALA A 1 220 ? 6.310 -0.770 -10.971 1.00 93.69 220 ALA A CA 1
ATOM 1629 C C . ALA A 1 220 ? 5.932 -0.613 -12.453 1.00 93.69 220 ALA A C 1
ATOM 1631 O O . ALA A 1 220 ? 6.726 -0.957 -13.331 1.00 93.69 220 ALA A O 1
ATOM 1632 N N . GLU A 1 221 ? 4.772 -0.026 -12.744 1.00 94.62 221 GLU A N 1
ATOM 1633 C CA . GLU A 1 221 ? 4.323 0.277 -14.104 1.00 94.62 221 GLU A CA 1
ATOM 1634 C C . GLU A 1 221 ? 5.238 1.306 -14.776 1.00 94.62 221 GLU A C 1
ATOM 1636 O O . GLU A 1 221 ? 5.703 1.089 -15.896 1.00 94.62 221 GLU A O 1
ATOM 1641 N N . ALA A 1 222 ? 5.582 2.391 -14.076 1.00 95.19 222 ALA A N 1
ATOM 1642 C CA . ALA A 1 222 ? 6.502 3.397 -14.596 1.00 95.19 222 ALA A CA 1
ATOM 1643 C C . ALA A 1 222 ? 7.892 2.807 -14.887 1.00 95.19 222 ALA A C 1
ATOM 1645 O O . ALA A 1 222 ? 8.500 3.142 -15.905 1.00 95.19 222 ALA A O 1
ATOM 1646 N N . ARG A 1 223 ? 8.372 1.876 -14.045 1.00 94.00 223 ARG A N 1
ATOM 1647 C CA . ARG A 1 223 ? 9.614 1.131 -14.302 1.00 94.00 223 ARG A CA 1
ATOM 1648 C C . ARG A 1 223 ? 9.516 0.299 -15.575 1.00 94.00 223 ARG A C 1
ATOM 1650 O O . ARG A 1 223 ? 10.413 0.360 -16.413 1.00 94.00 223 ARG A O 1
ATOM 1657 N N . MET A 1 224 ? 8.447 -0.483 -15.708 1.00 91.12 224 MET A N 1
ATOM 1658 C CA . MET A 1 224 ? 8.208 -1.327 -16.877 1.00 91.12 224 MET A CA 1
ATOM 1659 C C . MET A 1 224 ? 8.138 -0.484 -18.155 1.00 91.12 224 MET A C 1
ATOM 1661 O O . MET A 1 224 ? 8.739 -0.848 -19.166 1.00 91.12 224 MET A O 1
ATOM 1665 N N . ASN A 1 225 ? 7.452 0.660 -18.107 1.00 91.94 225 ASN A N 1
ATOM 1666 C CA . ASN A 1 225 ? 7.348 1.584 -19.230 1.00 91.94 225 ASN A CA 1
ATOM 1667 C C . ASN A 1 225 ? 8.720 2.160 -19.609 1.00 91.94 225 ASN A C 1
ATOM 1669 O O . ASN A 1 225 ? 9.119 2.049 -20.766 1.00 91.94 225 ASN A O 1
ATOM 1673 N N . TYR A 1 226 ? 9.488 2.673 -18.639 1.00 92.94 226 TYR A N 1
ATOM 1674 C CA . TYR A 1 226 ? 10.851 3.151 -18.889 1.00 92.94 226 TYR A CA 1
ATOM 1675 C C . TYR A 1 226 ? 11.707 2.084 -19.580 1.00 92.94 226 TYR A C 1
ATOM 1677 O O . TYR A 1 226 ? 12.292 2.355 -20.624 1.00 92.94 226 TYR A O 1
ATOM 1685 N N . ARG A 1 227 ? 11.706 0.847 -19.068 1.00 89.94 227 ARG A N 1
ATOM 1686 C CA . ARG A 1 227 ? 12.452 -0.272 -19.669 1.00 89.94 227 ARG A CA 1
ATOM 1687 C C . ARG A 1 227 ? 11.969 -0.619 -21.075 1.00 89.94 227 ARG A C 1
ATOM 1689 O O . ARG A 1 227 ? 12.778 -0.908 -21.951 1.00 89.94 227 ARG A O 1
ATOM 1696 N N . THR A 1 228 ? 10.662 -0.541 -21.307 1.00 89.69 228 THR A N 1
ATOM 1697 C CA . THR A 1 228 ? 10.058 -0.773 -22.625 1.00 89.69 228 THR A CA 1
ATOM 1698 C C . THR A 1 228 ? 10.491 0.276 -23.641 1.00 89.69 228 THR A C 1
ATOM 1700 O O . THR A 1 228 ? 10.805 -0.080 -24.773 1.00 89.69 228 THR A O 1
ATOM 1703 N N . VAL A 1 229 ? 10.524 1.553 -23.258 1.00 90.56 229 VAL A N 1
ATOM 1704 C CA . VAL A 1 229 ? 10.982 2.641 -24.133 1.00 90.56 229 VAL A CA 1
ATOM 1705 C C . VAL A 1 229 ? 12.499 2.575 -24.334 1.00 90.56 229 VAL A C 1
ATOM 1707 O O . VAL A 1 229 ? 12.959 2.731 -25.457 1.00 90.56 229 VAL A O 1
ATOM 1710 N N . GLU A 1 230 ? 13.269 2.267 -23.288 1.00 89.81 230 GLU A N 1
ATOM 1711 C CA . GLU A 1 230 ? 14.730 2.085 -23.341 1.00 89.81 230 GLU A CA 1
ATOM 1712 C C . GLU A 1 230 ? 15.156 0.952 -24.283 1.00 89.81 230 GLU A C 1
ATOM 1714 O O . GLU A 1 230 ? 16.155 1.074 -24.987 1.00 89.81 230 GLU A O 1
ATOM 1719 N N . ALA A 1 231 ? 14.390 -0.138 -24.337 1.00 87.44 231 ALA A N 1
ATOM 1720 C CA . ALA A 1 231 ? 14.681 -1.275 -25.205 1.00 87.44 231 ALA A CA 1
ATOM 1721 C C . ALA A 1 231 ? 14.264 -1.07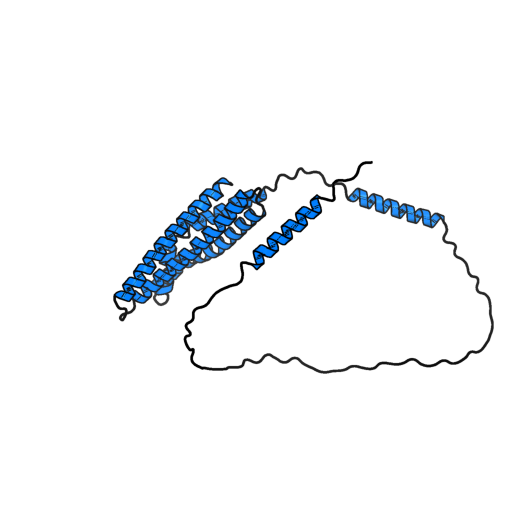3 -26.674 1.00 87.44 231 ALA A C 1
ATOM 1723 O O . ALA A 1 231 ? 14.616 -1.891 -27.527 1.00 87.44 231 ALA A O 1
ATOM 1724 N N . ARG A 1 232 ? 13.501 -0.020 -26.990 1.00 88.56 232 ARG A N 1
ATOM 1725 C CA . ARG A 1 232 ? 13.061 0.279 -28.357 1.00 88.56 232 ARG A CA 1
ATOM 1726 C C . ARG A 1 232 ? 14.160 1.010 -29.120 1.00 88.56 232 ARG A C 1
ATOM 1728 O O . ARG A 1 232 ? 14.528 2.129 -28.781 1.00 88.56 232 ARG A O 1
ATOM 1735 N N . SER A 1 233 ? 14.645 0.395 -30.195 1.00 76.50 233 SER A N 1
ATOM 1736 C CA . SER A 1 233 ? 15.698 0.957 -31.051 1.00 76.50 233 SER A CA 1
ATOM 1737 C C . SER A 1 233 ? 15.288 2.233 -31.798 1.00 76.50 233 SER A C 1
ATOM 1739 O O . SER A 1 233 ? 16.151 2.958 -32.280 1.00 76.50 233 SER A O 1
ATOM 1741 N N . ASP A 1 234 ? 13.987 2.492 -31.925 1.00 87.75 234 ASP A N 1
ATOM 1742 C CA . ASP A 1 234 ? 13.382 3.641 -32.605 1.00 87.75 234 ASP A CA 1
ATOM 1743 C C . ASP A 1 234 ? 12.887 4.734 -31.640 1.00 87.75 234 ASP A C 1
ATOM 1745 O O . ASP A 1 234 ? 12.372 5.765 -32.080 1.00 87.75 234 ASP A O 1
ATOM 1749 N N . ALA A 1 235 ? 13.037 4.543 -30.325 1.00 85.88 235 ALA A N 1
ATOM 1750 C CA . ALA A 1 235 ? 12.618 5.538 -29.351 1.00 85.88 235 ALA A CA 1
ATOM 1751 C C . ALA A 1 235 ? 13.482 6.805 -29.458 1.00 85.88 235 ALA A C 1
ATOM 1753 O O . ALA A 1 235 ? 14.691 6.791 -29.228 1.00 85.88 235 ALA A O 1
ATOM 1754 N N . GLY A 1 236 ? 12.846 7.933 -29.778 1.00 90.81 236 GLY A N 1
ATOM 1755 C CA . GLY A 1 236 ? 13.505 9.237 -29.754 1.00 90.81 236 GLY A CA 1
ATOM 1756 C C . GLY A 1 236 ? 13.867 9.682 -28.331 1.00 90.81 236 GLY A C 1
ATOM 1757 O O . GLY A 1 236 ? 13.212 9.307 -27.356 1.00 90.81 236 GLY A O 1
ATOM 1758 N N . GLN A 1 237 ? 14.862 10.567 -28.214 1.00 92.81 237 GLN A N 1
ATOM 1759 C CA . GLN A 1 237 ? 15.352 11.096 -26.930 1.00 92.81 237 GLN A CA 1
ATOM 1760 C C . GLN A 1 237 ? 14.238 11.702 -26.055 1.00 92.81 237 GLN A C 1
ATOM 1762 O O . GLN A 1 237 ? 14.249 11.542 -24.836 1.00 92.81 237 GLN A O 1
ATOM 1767 N N . ALA A 1 238 ? 13.250 12.357 -26.672 1.00 94.56 238 ALA A N 1
ATOM 1768 C CA . ALA A 1 238 ? 12.109 12.936 -25.965 1.00 94.56 238 ALA A CA 1
ATOM 1769 C C . ALA A 1 238 ? 11.229 11.874 -25.277 1.00 94.56 238 ALA A C 1
ATOM 1771 O O . ALA A 1 238 ? 10.771 12.091 -24.158 1.00 94.56 238 ALA A O 1
ATOM 1772 N N . ALA A 1 239 ? 11.028 10.709 -25.906 1.00 93.81 239 ALA A N 1
ATOM 1773 C CA . ALA A 1 239 ? 10.238 9.621 -25.328 1.00 93.81 239 ALA A CA 1
ATOM 1774 C C . ALA A 1 239 ? 10.952 8.984 -24.127 1.00 93.81 239 ALA A C 1
ATOM 1776 O O . ALA A 1 239 ? 10.321 8.695 -23.111 1.00 93.81 239 ALA A O 1
ATOM 1777 N N . LEU A 1 240 ? 12.277 8.818 -24.216 1.00 94.81 240 LEU A N 1
ATOM 1778 C CA . LEU A 1 240 ? 13.098 8.350 -23.096 1.00 94.81 240 LEU A CA 1
ATOM 1779 C C . LEU A 1 240 ? 13.067 9.330 -21.923 1.00 94.81 240 LEU A C 1
ATOM 1781 O O . LEU A 1 240 ? 12.966 8.911 -20.769 1.00 94.81 240 LEU A O 1
ATOM 1785 N N . GLN A 1 241 ? 13.131 10.631 -22.213 1.00 96.31 241 GLN A N 1
ATOM 1786 C CA . GLN A 1 241 ? 13.054 11.660 -21.187 1.00 96.31 241 GLN A CA 1
ATOM 1787 C C . GLN A 1 241 ? 11.690 11.659 -20.479 1.00 96.31 241 GLN A C 1
ATOM 1789 O O . GLN A 1 241 ? 11.668 11.612 -19.251 1.00 96.31 241 GLN A O 1
ATOM 1794 N N . ASP A 1 242 ? 10.571 11.618 -21.214 1.00 96.50 242 ASP A N 1
ATOM 1795 C CA . ASP A 1 242 ? 9.227 11.536 -20.614 1.00 96.50 242 ASP A CA 1
ATOM 1796 C C . ASP A 1 242 ? 9.067 10.273 -19.751 1.00 96.50 242 ASP A C 1
ATOM 1798 O O . ASP A 1 242 ? 8.626 10.342 -18.602 1.00 96.50 242 ASP A O 1
ATOM 1802 N N . ALA A 1 243 ? 9.499 9.110 -20.252 1.00 95.44 243 ALA A N 1
ATOM 1803 C CA . ALA A 1 243 ? 9.424 7.862 -19.497 1.00 95.44 243 ALA A CA 1
ATOM 1804 C C . ALA A 1 243 ? 10.250 7.918 -18.198 1.00 95.44 243 ALA A C 1
ATOM 1806 O O . ALA A 1 243 ? 9.788 7.474 -17.143 1.00 95.44 243 ALA A O 1
ATOM 1807 N N . ARG A 1 244 ? 11.443 8.526 -18.245 1.00 95.88 244 ARG A N 1
ATOM 1808 C CA . ARG A 1 244 ? 12.291 8.735 -17.065 1.00 95.88 244 ARG A CA 1
ATOM 1809 C C . ARG A 1 244 ? 11.662 9.708 -16.070 1.00 95.88 244 ARG A C 1
ATOM 1811 O O . ARG A 1 244 ? 11.697 9.461 -14.867 1.00 95.88 244 ARG A O 1
ATOM 1818 N N . GLU A 1 245 ? 11.078 10.805 -16.541 1.00 97.50 245 GLU A N 1
ATOM 1819 C CA . GLU A 1 245 ? 10.396 11.777 -15.682 1.00 97.50 245 GLU A CA 1
ATOM 1820 C C . GLU A 1 245 ? 9.183 11.157 -14.975 1.00 97.50 245 GLU A C 1
ATOM 1822 O O . GLU A 1 245 ? 8.977 11.398 -13.782 1.00 97.50 245 GLU A O 1
ATOM 1827 N N . ARG A 1 246 ? 8.418 10.303 -15.668 1.00 96.00 246 ARG A N 1
ATOM 1828 C CA . ARG A 1 246 ? 7.335 9.510 -15.064 1.00 96.00 246 ARG A CA 1
ATOM 1829 C C . ARG A 1 246 ? 7.856 8.553 -13.999 1.00 96.00 246 ARG A C 1
ATOM 1831 O O . ARG A 1 246 ? 7.268 8.484 -12.921 1.00 96.00 246 ARG A O 1
ATOM 1838 N N . GLU A 1 247 ? 8.968 7.866 -14.258 1.00 95.50 247 GLU A N 1
ATOM 1839 C CA . GLU A 1 247 ? 9.603 6.987 -13.272 1.00 95.50 247 GLU A CA 1
ATOM 1840 C C . GLU A 1 247 ? 9.999 7.766 -12.007 1.00 95.50 247 GLU A C 1
ATOM 1842 O O . GLU A 1 247 ? 9.606 7.393 -10.900 1.00 95.50 247 GLU A O 1
ATOM 1847 N N . VAL A 1 248 ? 10.684 8.903 -12.161 1.00 97.19 248 VAL A N 1
ATOM 1848 C CA . VAL A 1 248 ? 11.078 9.770 -11.038 1.00 97.19 248 VAL A CA 1
ATOM 1849 C C . VAL A 1 248 ? 9.858 10.279 -10.266 1.00 97.19 248 VAL A C 1
ATOM 1851 O O . VAL A 1 248 ? 9.858 10.261 -9.034 1.00 97.19 248 VAL A O 1
ATOM 1854 N N . ARG A 1 249 ? 8.802 10.711 -10.965 1.00 97.88 249 ARG A N 1
ATOM 1855 C CA . ARG A 1 249 ? 7.555 11.173 -10.337 1.00 97.88 249 ARG A CA 1
ATOM 1856 C C . ARG A 1 249 ? 6.894 10.059 -9.524 1.00 97.88 249 ARG A C 1
ATOM 1858 O O . ARG A 1 249 ? 6.521 10.289 -8.380 1.00 97.88 249 ARG A O 1
ATOM 1865 N N . SER A 1 250 ? 6.807 8.850 -10.076 1.00 97.56 250 SER A N 1
ATOM 1866 C CA . SER A 1 250 ? 6.226 7.698 -9.375 1.00 97.56 250 SER A CA 1
ATOM 1867 C C . SER A 1 250 ? 7.024 7.291 -8.127 1.00 97.56 250 SER A C 1
ATOM 1869 O O . SER A 1 250 ? 6.426 6.946 -7.112 1.00 97.56 250 SER A O 1
ATOM 1871 N N . SER A 1 251 ? 8.361 7.404 -8.153 1.00 97.44 251 SER A N 1
ATOM 1872 C CA . SER A 1 251 ? 9.221 7.155 -6.983 1.00 97.44 251 SER A CA 1
ATOM 1873 C C . SER A 1 251 ? 8.958 8.171 -5.864 1.00 97.44 251 SER A C 1
ATOM 1875 O O . SER A 1 251 ? 8.774 7.787 -4.709 1.00 97.44 251 SER A O 1
ATOM 1877 N N . ARG A 1 252 ? 8.819 9.461 -6.205 1.00 97.94 252 ARG A N 1
ATOM 1878 C CA . ARG A 1 252 ? 8.440 10.501 -5.230 1.00 97.94 252 ARG A CA 1
ATOM 1879 C C . ARG A 1 252 ? 7.065 10.238 -4.620 1.00 97.94 252 ARG A C 1
ATOM 1881 O O . ARG A 1 252 ? 6.947 10.225 -3.399 1.00 97.94 252 ARG A O 1
ATOM 1888 N N . ASN A 1 253 ? 6.064 9.940 -5.449 1.00 97.88 253 ASN A N 1
ATOM 1889 C CA . ASN A 1 253 ? 4.714 9.620 -4.977 1.00 97.88 253 ASN A CA 1
ATOM 1890 C C . ASN A 1 253 ? 4.713 8.397 -4.040 1.00 97.88 253 ASN A C 1
ATOM 1892 O O . ASN A 1 253 ? 4.019 8.396 -3.025 1.00 97.88 253 ASN A O 1
ATOM 1896 N N . LEU A 1 254 ? 5.517 7.370 -4.341 1.00 97.81 254 LEU A N 1
ATOM 1897 C CA . LEU A 1 254 ? 5.689 6.207 -3.469 1.00 97.81 254 LEU A CA 1
ATOM 1898 C C . LEU A 1 254 ? 6.314 6.588 -2.119 1.00 97.81 254 LEU A C 1
ATOM 1900 O O . LEU A 1 254 ? 5.832 6.143 -1.076 1.00 97.81 254 LEU A O 1
ATOM 1904 N N . ALA A 1 255 ? 7.350 7.427 -2.115 1.00 97.38 255 ALA A N 1
ATOM 1905 C CA . ALA A 1 255 ? 7.971 7.908 -0.883 1.00 97.38 255 ALA A CA 1
ATOM 1906 C C . ALA A 1 255 ? 6.985 8.718 -0.019 1.00 97.38 255 ALA A C 1
ATOM 1908 O O . ALA A 1 255 ? 6.918 8.522 1.197 1.00 97.38 255 ALA A O 1
ATOM 1909 N N . GLU A 1 256 ? 6.172 9.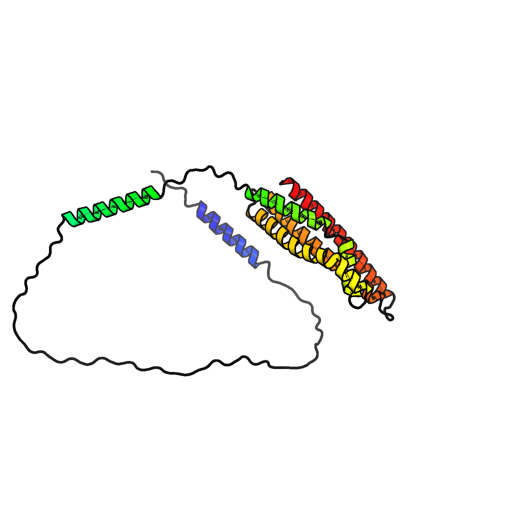573 -0.641 1.00 98.00 256 GLU A N 1
ATOM 1910 C CA . GLU A 1 256 ? 5.116 10.340 0.029 1.00 98.00 256 GLU A CA 1
ATOM 1911 C C . GLU A 1 256 ? 4.032 9.428 0.616 1.00 98.00 256 GLU A C 1
ATOM 1913 O O . GLU A 1 256 ? 3.693 9.548 1.796 1.00 98.00 256 GLU A O 1
ATOM 1918 N N . ALA A 1 257 ? 3.541 8.458 -0.162 1.00 97.88 257 ALA A N 1
ATOM 1919 C CA . ALA A 1 25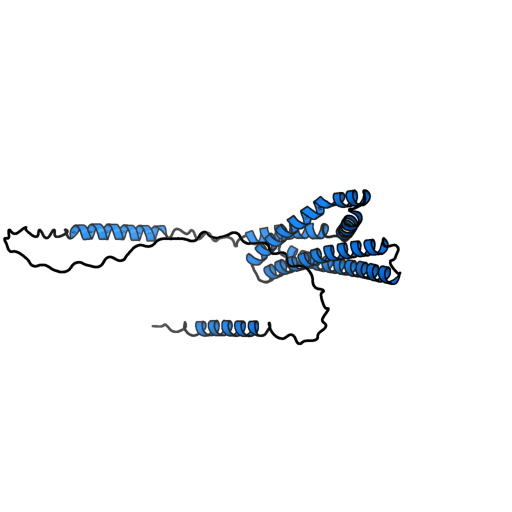7 ? 2.556 7.485 0.303 1.00 97.88 257 ALA A CA 1
ATOM 1920 C C . ALA A 1 257 ? 3.096 6.635 1.464 1.00 97.88 257 ALA A C 1
ATOM 1922 O O . ALA A 1 257 ? 2.377 6.362 2.429 1.00 97.88 257 ALA A O 1
ATOM 1923 N N . ARG A 1 258 ? 4.381 6.260 1.413 1.00 97.38 258 ARG A N 1
ATOM 1924 C CA . ARG A 1 258 ? 5.052 5.530 2.494 1.00 97.38 258 ARG A CA 1
ATOM 1925 C C . ARG A 1 258 ? 5.151 6.389 3.748 1.00 97.38 258 ARG A C 1
ATOM 1927 O O . ARG A 1 258 ? 4.827 5.904 4.826 1.00 97.38 258 ARG A O 1
ATOM 1934 N N . SER A 1 259 ? 5.528 7.660 3.619 1.00 97.75 259 SER A N 1
ATOM 1935 C CA . SER A 1 259 ? 5.554 8.606 4.740 1.00 97.75 259 SER A CA 1
ATOM 1936 C C . SER A 1 259 ? 4.175 8.734 5.401 1.00 97.75 259 SER A C 1
ATOM 1938 O O . SER A 1 259 ? 4.044 8.506 6.605 1.00 97.75 259 SER A O 1
ATOM 1940 N N . ALA A 1 260 ? 3.123 8.965 4.606 1.00 97.81 260 ALA A N 1
ATOM 1941 C CA . ALA A 1 260 ? 1.748 9.064 5.097 1.00 97.81 260 ALA A CA 1
ATOM 1942 C C . ALA A 1 260 ? 1.287 7.784 5.816 1.00 97.81 260 ALA A C 1
ATOM 1944 O O . ALA A 1 260 ? 0.666 7.850 6.881 1.00 97.81 260 ALA A O 1
ATOM 1945 N N . TYR A 1 261 ? 1.630 6.611 5.274 1.00 97.88 261 TYR A N 1
ATOM 1946 C CA . TYR A 1 261 ? 1.326 5.334 5.914 1.00 97.88 261 TYR A CA 1
ATOM 1947 C C . TYR A 1 261 ? 2.102 5.133 7.224 1.00 97.88 261 TYR A C 1
ATOM 1949 O O . TYR A 1 261 ? 1.528 4.686 8.215 1.00 97.88 261 TYR A O 1
ATOM 1957 N N . GLY A 1 262 ? 3.374 5.535 7.278 1.00 97.38 262 GLY A N 1
ATOM 1958 C CA . GLY A 1 262 ? 4.177 5.518 8.504 1.00 97.38 262 GLY A CA 1
ATOM 1959 C C . GLY A 1 262 ? 3.590 6.403 9.609 1.00 97.38 262 GLY A C 1
ATOM 1960 O O . GLY A 1 262 ? 3.530 5.991 10.772 1.00 97.38 262 GLY A O 1
ATOM 1961 N N . THR A 1 263 ? 3.069 7.580 9.252 1.00 98.00 263 THR A N 1
ATOM 1962 C CA . THR A 1 263 ? 2.330 8.445 10.183 1.00 98.00 263 THR A CA 1
ATOM 1963 C C . THR A 1 263 ? 1.041 7.777 10.661 1.00 98.00 263 THR A C 1
ATOM 1965 O O . THR A 1 263 ? 0.767 7.769 11.861 1.00 98.00 263 THR A O 1
ATOM 1968 N N . ALA A 1 264 ? 0.264 7.168 9.761 1.00 97.38 264 ALA A N 1
ATOM 1969 C CA . ALA A 1 264 ? -0.959 6.462 10.137 1.00 97.38 264 ALA A CA 1
ATOM 1970 C C . ALA A 1 264 ? -0.684 5.273 11.075 1.00 97.38 264 ALA A C 1
ATOM 1972 O O . ALA A 1 264 ? -1.421 5.074 12.038 1.00 97.38 264 ALA A O 1
ATOM 1973 N N . LEU A 1 265 ? 0.401 4.527 10.851 1.00 97.00 265 LEU A N 1
ATOM 1974 C CA . LEU A 1 265 ? 0.848 3.454 11.743 1.00 97.00 265 LEU A CA 1
ATOM 1975 C C . LEU A 1 265 ? 1.286 3.974 13.110 1.00 97.00 265 LEU A C 1
ATOM 1977 O O . LEU A 1 265 ? 0.936 3.382 14.127 1.00 97.00 265 LEU A O 1
ATOM 1981 N N . THR A 1 266 ? 2.019 5.087 13.141 1.00 97.50 266 THR A N 1
ATOM 1982 C CA . THR A 1 266 ? 2.408 5.747 14.396 1.00 97.50 266 THR A CA 1
ATOM 1983 C C . THR A 1 266 ? 1.180 6.185 15.188 1.00 97.50 266 THR A C 1
ATOM 1985 O O . THR A 1 266 ? 1.137 6.027 16.399 1.00 97.50 266 THR A O 1
ATOM 1988 N N . ASN A 1 267 ? 0.147 6.689 14.515 1.00 96.12 267 ASN A N 1
ATOM 1989 C CA . ASN A 1 267 ? -1.101 7.053 15.177 1.00 96.12 267 ASN A CA 1
ATOM 1990 C C . ASN A 1 267 ? -1.850 5.820 15.696 1.00 96.12 267 ASN A C 1
ATOM 1992 O O . ASN A 1 267 ? -2.318 5.835 16.831 1.00 96.12 267 ASN A O 1
ATOM 1996 N N . LEU A 1 268 ? -1.926 4.749 14.902 1.00 94.38 268 LEU A N 1
ATOM 1997 C CA . LEU A 1 268 ? -2.573 3.496 15.295 1.00 94.38 268 LEU A CA 1
ATOM 1998 C C . LEU A 1 268 ? -1.866 2.824 16.484 1.00 94.38 268 LEU A C 1
ATOM 2000 O O . LEU A 1 268 ? -2.531 2.255 17.346 1.00 94.38 268 LEU A O 1
ATOM 2004 N N . SER A 1 269 ? -0.534 2.913 16.572 1.00 95.44 269 SER A N 1
ATOM 2005 C CA . SER A 1 269 ? 0.230 2.316 17.676 1.00 95.44 269 SER A CA 1
ATOM 2006 C C . SER A 1 269 ? -0.099 2.934 19.036 1.00 95.44 269 SER A C 1
ATOM 2008 O O . SER A 1 269 ? 0.034 2.261 20.053 1.00 95.44 269 SER A O 1
ATOM 2010 N N . THR A 1 270 ? -0.596 4.177 19.065 1.00 94.75 270 THR A N 1
ATOM 2011 C CA . THR A 1 270 ? -1.040 4.836 20.306 1.00 94.75 270 THR A CA 1
ATOM 2012 C C . THR A 1 270 ? -2.275 4.190 20.943 1.00 94.75 270 THR A C 1
ATOM 2014 O O . THR A 1 270 ? -2.608 4.521 22.079 1.00 94.75 270 THR A O 1
ATOM 2017 N N . LEU A 1 271 ? -2.949 3.277 20.232 1.00 88.88 271 LEU A N 1
ATOM 2018 C CA . LEU A 1 271 ? -4.122 2.537 20.710 1.00 88.88 271 LEU A CA 1
ATOM 2019 C C . LEU A 1 271 ? -3.785 1.195 21.381 1.00 88.88 271 LEU A C 1
ATOM 2021 O O . LEU A 1 271 ? -4.694 0.547 21.911 1.00 88.88 271 LEU A O 1
ATOM 2025 N N . LEU A 1 272 ? -2.527 0.744 21.296 1.00 85.56 272 LEU A N 1
ATOM 2026 C CA . LEU A 1 272 ? -2.073 -0.578 21.753 1.00 85.56 272 LEU A CA 1
ATOM 2027 C C . LEU A 1 272 ? -1.745 -0.597 23.248 1.00 85.56 272 LEU A C 1
ATOM 2029 O O . LEU A 1 272 ? -2.159 -1.588 23.903 1.00 85.56 272 LEU A O 1
#

Sequence (272 aa):
MPAKNGRNEMRIRAMAITVAGVLLLASCGLGDGDGTLPSLPEGGITTTAAPDAPDTTDAPDTTEAPPPSDAPDSTVPAEEDTEATTPWWLLLVVLGAFLILIIAFVSRGSKKKIVVAQPPTSWKEYARKGYSDARWLFDAMSEDLAIWRGNATFDGKSAVGATAGTALAETWKQLDDRIGKASDSLYALEAGAPDQRTAQQASATIASMRSLRRSVDDRAEARMNYRTVEARSDAGQAALQDAREREVRSSRNLAEARSAYGTALTNLSTLL